Protein AF-A0A3M1C0K6-F1 (afdb_monomer)

Radius of gyration: 17.62 Å; Cα contacts (8 Å, |Δi|>4): 319; chains: 1; bounding bo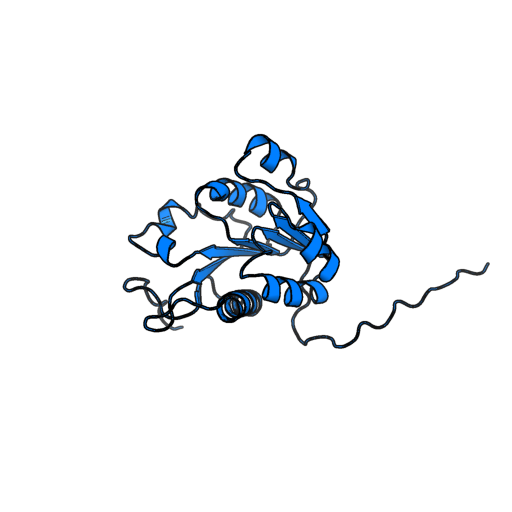x: 58×38×48 Å

pLDDT: mean 82.25, std 18.22, range [34.62, 97.81]

Structure (mmCIF, N/CA/C/O backbone):
data_AF-A0A3M1C0K6-F1
#
_entry.id   AF-A0A3M1C0K6-F1
#
loop_
_atom_site.group_PDB
_atom_site.id
_atom_site.type_symbol
_atom_site.label_atom_id
_atom_site.label_alt_id
_atom_site.label_comp_id
_atom_site.label_asym_id
_atom_site.label_entity_id
_atom_site.label_seq_id
_atom_site.pdbx_PDB_ins_code
_atom_site.Cartn_x
_atom_site.Cartn_y
_atom_site.Cartn_z
_atom_site.occupancy
_atom_site.B_iso_or_equiv
_atom_site.auth_seq_id
_atom_site.auth_comp_id
_atom_site.auth_asym_id
_atom_site.auth_atom_id
_atom_site.pdbx_PDB_model_num
ATOM 1 N N . MET A 1 1 ? -34.164 -15.588 30.715 1.00 46.41 1 MET A N 1
ATOM 2 C CA . MET A 1 1 ? -32.810 -16.153 30.890 1.00 46.41 1 MET A CA 1
ATOM 3 C C . MET A 1 1 ? -32.650 -17.279 29.880 1.00 46.41 1 MET A C 1
ATOM 5 O O . MET A 1 1 ? -33.352 -18.267 30.023 1.00 46.41 1 MET A O 1
ATOM 9 N N . THR A 1 2 ? -31.877 -17.070 28.809 1.00 38.28 2 THR A N 1
ATOM 10 C CA . THR A 1 2 ? -30.964 -18.029 28.140 1.00 38.28 2 THR A CA 1
ATOM 11 C C . THR A 1 2 ? -30.376 -17.284 26.935 1.00 38.28 2 THR A C 1
ATOM 13 O O . THR A 1 2 ? -31.046 -17.114 25.920 1.00 38.28 2 THR A O 1
ATOM 16 N N . GLU A 1 3 ? -29.153 -16.773 27.078 1.00 37.19 3 GLU A N 1
ATOM 17 C CA . GLU A 1 3 ? -28.369 -16.248 25.960 1.00 37.19 3 GLU A CA 1
ATOM 18 C C . GLU A 1 3 ? -27.749 -17.418 25.191 1.00 37.19 3 GLU A C 1
ATOM 20 O O . GLU A 1 3 ? -27.041 -18.251 25.759 1.00 37.19 3 GLU A O 1
ATOM 25 N N . ALA A 1 4 ? -28.019 -17.486 23.889 1.00 38.50 4 AL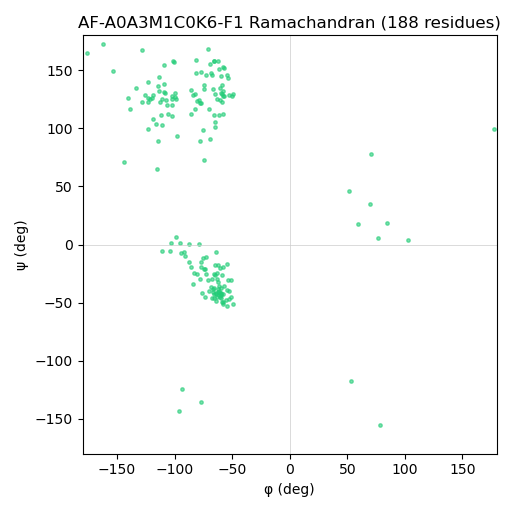A A N 1
ATOM 26 C CA . ALA A 1 4 ? -27.350 -18.403 22.981 1.00 38.50 4 ALA A CA 1
ATOM 27 C C . ALA A 1 4 ? -25.959 -17.841 22.641 1.00 38.50 4 ALA A C 1
ATOM 29 O O . ALA A 1 4 ? -25.783 -17.090 21.683 1.00 38.50 4 ALA A O 1
ATOM 30 N N . GLY A 1 5 ? -24.965 -18.199 23.455 1.00 35.16 5 GLY A N 1
ATOM 31 C CA . GLY A 1 5 ? -23.553 -17.928 23.197 1.00 35.16 5 GLY A CA 1
ATOM 32 C C . GLY A 1 5 ? -23.035 -18.759 22.022 1.00 35.16 5 GLY A C 1
ATOM 33 O O . GLY A 1 5 ? -22.553 -19.878 22.200 1.00 35.16 5 GLY A O 1
ATOM 34 N N . GLY A 1 6 ? -23.127 -18.211 20.810 1.00 34.62 6 GLY A N 1
ATOM 35 C CA . GLY A 1 6 ? -22.469 -18.760 19.629 1.00 34.62 6 GLY A CA 1
ATOM 36 C C . GLY A 1 6 ? -20.948 -18.668 19.769 1.00 34.62 6 GLY A C 1
ATOM 37 O O . GLY A 1 6 ? -20.379 -17.580 19.752 1.00 34.62 6 GLY A O 1
ATOM 38 N N . ARG A 1 7 ? -20.274 -19.817 19.906 1.00 35.19 7 ARG A N 1
ATOM 39 C CA . ARG A 1 7 ? -18.808 -19.914 19.823 1.00 35.19 7 ARG A CA 1
ATOM 40 C C . ARG A 1 7 ? -18.333 -19.392 18.459 1.00 35.19 7 ARG A C 1
ATOM 42 O O . ARG A 1 7 ? -18.795 -19.916 17.444 1.00 35.19 7 ARG A O 1
ATOM 49 N N . PRO A 1 8 ? -17.370 -18.457 18.391 1.00 40.09 8 PRO A N 1
ATOM 50 C CA . PRO A 1 8 ? -16.744 -18.122 17.123 1.00 40.09 8 PRO A CA 1
ATOM 51 C C . PRO A 1 8 ? -15.969 -19.336 16.598 1.00 40.09 8 PRO A C 1
ATOM 53 O O . PRO A 1 8 ? -15.186 -19.966 17.316 1.00 40.09 8 PRO A O 1
ATOM 56 N N . ALA A 1 9 ? -16.219 -19.675 15.334 1.00 41.59 9 ALA A N 1
ATOM 57 C CA . ALA A 1 9 ? -15.530 -20.741 14.627 1.00 41.59 9 ALA A CA 1
ATOM 58 C C . ALA A 1 9 ? -14.013 -20.493 14.637 1.00 41.59 9 ALA A C 1
ATOM 60 O O . ALA A 1 9 ? -13.525 -19.421 14.273 1.00 41.59 9 ALA A O 1
ATOM 61 N N . LYS A 1 10 ? -13.266 -21.509 15.070 1.00 36.19 10 LYS A N 1
ATOM 62 C CA . LYS A 1 10 ? -11.804 -21.524 15.117 1.00 36.19 10 LYS A CA 1
ATOM 63 C C . LYS A 1 10 ? -11.271 -21.442 13.680 1.00 36.19 10 LYS A C 1
ATOM 65 O O . LYS A 1 10 ? -11.362 -22.418 12.939 1.00 36.19 10 LYS A O 1
ATOM 70 N N . ARG A 1 11 ? -10.756 -20.274 13.273 1.00 45.94 11 ARG A N 1
ATOM 71 C CA . ARG A 1 11 ? -10.125 -20.082 11.955 1.00 45.94 11 ARG A CA 1
ATOM 72 C C . ARG A 1 11 ? -8.916 -21.031 11.81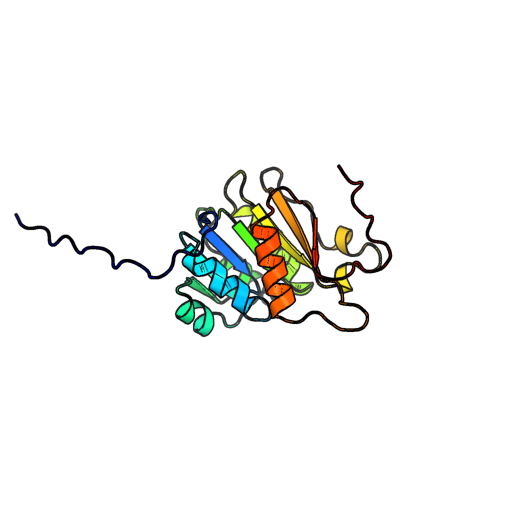9 1.00 45.94 11 ARG A C 1
ATOM 74 O O . ARG A 1 11 ? -8.098 -21.083 12.740 1.00 45.94 11 ARG A O 1
ATOM 81 N N . PRO A 1 12 ? -8.794 -21.792 10.718 1.00 38.69 12 PRO A N 1
ATOM 82 C CA . PRO A 1 12 ? -7.687 -22.719 10.518 1.00 38.69 12 PRO A CA 1
ATOM 83 C C . PRO A 1 12 ? -6.396 -21.964 10.171 1.00 38.69 12 PRO A C 1
ATOM 85 O O . PRO A 1 12 ? -6.402 -21.082 9.318 1.00 38.69 12 PRO A O 1
ATOM 88 N N . GLY A 1 13 ? -5.294 -22.338 10.832 1.00 41.31 13 GLY A N 1
ATOM 89 C CA . GLY A 1 13 ? -3.923 -21.973 10.459 1.00 41.31 13 GLY A CA 1
ATOM 90 C C . GLY A 1 13 ? -3.551 -20.507 10.681 1.00 41.31 13 GLY A C 1
ATOM 91 O O . GLY A 1 13 ? -3.461 -19.737 9.730 1.00 41.31 13 GLY A O 1
ATOM 92 N N . ALA A 1 14 ? -3.275 -20.118 11.929 1.00 41.81 14 ALA A N 1
ATOM 93 C CA . ALA A 1 14 ? -2.641 -18.832 12.208 1.00 41.81 14 ALA A CA 1
ATOM 94 C C . ALA A 1 14 ? -1.222 -18.825 11.612 1.00 41.81 14 ALA A C 1
ATOM 96 O O . ALA A 1 14 ? -0.298 -19.405 12.178 1.00 41.81 14 ALA A O 1
ATOM 97 N N . LEU A 1 15 ? -1.062 -18.185 10.452 1.00 47.81 15 LEU A N 1
ATOM 98 C CA . LEU A 1 15 ? 0.243 -17.811 9.917 1.00 47.81 15 LEU A CA 1
ATOM 99 C C . LEU A 1 15 ? 0.932 -16.921 10.960 1.00 47.81 15 LEU A C 1
ATOM 101 O O . LEU A 1 15 ? 0.457 -15.824 11.255 1.00 47.81 15 LEU A O 1
ATOM 105 N N . SER A 1 16 ? 2.010 -17.425 11.560 1.00 49.06 16 SER A N 1
ATOM 106 C CA . SER A 1 16 ? 2.753 -16.759 12.629 1.00 49.06 16 SER A CA 1
ATOM 107 C C . SER A 1 16 ? 3.324 -15.427 12.137 1.00 49.06 16 SER A C 1
ATOM 109 O O . SER A 1 16 ? 4.210 -15.381 11.289 1.00 49.06 16 SER A O 1
ATOM 111 N N . GLY A 1 17 ? 2.794 -14.328 12.661 1.00 59.25 17 GLY A N 1
ATOM 112 C CA . GLY A 1 17 ? 3.250 -12.971 12.393 1.00 59.25 17 GLY A CA 1
ATOM 113 C C . GLY A 1 17 ? 2.472 -11.973 13.252 1.00 59.25 17 GLY A C 1
ATOM 114 O O . GLY A 1 17 ? 1.436 -12.340 13.810 1.00 59.25 17 GLY A O 1
ATOM 115 N N . PRO A 1 18 ? 2.943 -10.721 13.386 1.00 65.75 18 PRO A N 1
ATOM 116 C CA . PRO A 1 18 ? 2.236 -9.719 14.175 1.00 65.75 18 PRO A CA 1
ATOM 117 C C . PRO A 1 18 ? 0.822 -9.506 13.621 1.00 65.75 18 PRO A C 1
ATOM 119 O O . PRO A 1 18 ? 0.638 -9.437 12.399 1.00 65.75 18 PRO A O 1
ATOM 122 N N . SER A 1 19 ? -0.157 -9.409 14.527 1.00 83.38 19 SER A N 1
ATOM 123 C CA . SER A 1 19 ? -1.514 -8.974 14.193 1.00 83.38 19 SER A CA 1
ATOM 124 C C . SER A 1 19 ? -1.444 -7.540 13.687 1.00 83.38 19 SER A C 1
ATOM 126 O O . SER A 1 19 ? -0.910 -6.656 14.355 1.00 83.38 19 SER A O 1
ATOM 128 N N . LEU A 1 20 ? -1.973 -7.315 12.495 1.00 90.50 20 LEU A N 1
ATOM 129 C CA . LEU A 1 20 ? -2.174 -5.994 11.930 1.00 90.50 20 LEU A CA 1
ATOM 130 C C . LEU A 1 20 ? -3.474 -5.417 12.509 1.00 90.50 20 LEU A C 1
ATOM 132 O O . LEU A 1 20 ? -4.413 -6.153 12.809 1.00 90.50 20 LEU A O 1
ATOM 136 N N . GLY A 1 21 ? -3.525 -4.100 12.691 1.00 94.06 21 GLY A N 1
ATOM 137 C CA . GLY A 1 21 ? -4.767 -3.410 13.038 1.00 94.06 21 GLY A CA 1
ATOM 138 C C . GLY A 1 21 ? -5.668 -3.254 11.812 1.00 94.06 21 GLY A C 1
ATOM 139 O O . GLY A 1 21 ? -5.815 -4.172 11.004 1.00 94.06 21 GLY A O 1
ATOM 140 N N . ARG A 1 22 ? -6.249 -2.074 11.636 1.00 95.50 22 ARG A N 1
ATOM 141 C CA . ARG A 1 22 ? -7.050 -1.691 10.472 1.00 95.50 22 ARG A CA 1
ATOM 142 C C . ARG A 1 22 ? -6.140 -1.287 9.321 1.00 95.50 22 ARG A C 1
ATOM 144 O O . ARG A 1 22 ? -5.316 -0.379 9.455 1.00 95.50 22 ARG A O 1
ATOM 151 N N . VAL A 1 23 ? -6.300 -1.945 8.181 1.00 96.69 23 VAL A N 1
ATOM 152 C CA . VAL A 1 23 ? -5.460 -1.751 6.999 1.00 96.69 23 VAL A CA 1
ATOM 153 C C . VAL A 1 23 ? -6.284 -1.153 5.865 1.00 96.69 23 VAL A C 1
ATOM 155 O O . VAL A 1 23 ? -7.393 -1.604 5.586 1.00 96.69 23 VAL A O 1
ATOM 158 N N . PHE A 1 24 ? -5.721 -0.169 5.172 1.00 96.19 24 PHE A N 1
ATOM 159 C CA . PHE A 1 24 ? -6.282 0.386 3.945 1.00 96.19 24 PHE A CA 1
ATOM 160 C C . PHE A 1 24 ? -5.308 0.182 2.789 1.00 96.19 24 PHE A C 1
ATOM 162 O O . PHE A 1 24 ? -4.140 0.554 2.893 1.00 96.19 24 PHE A O 1
ATOM 169 N N . VAL A 1 25 ? -5.773 -0.384 1.677 1.00 95.88 25 VAL A N 1
ATOM 170 C CA . VAL A 1 25 ? -4.945 -0.646 0.492 1.00 95.88 25 VAL A CA 1
ATOM 171 C C . VAL A 1 25 ? -5.551 0.032 -0.728 1.00 95.88 25 VAL A C 1
ATOM 173 O O . VAL A 1 25 ? -6.696 -0.249 -1.072 1.00 95.88 25 VAL A O 1
ATOM 176 N N . ILE A 1 26 ? -4.766 0.847 -1.437 1.00 94.38 26 ILE A N 1
ATOM 177 C CA . ILE A 1 26 ? -5.095 1.329 -2.788 1.00 94.38 26 ILE A CA 1
ATOM 178 C C . ILE A 1 26 ? -4.187 0.654 -3.811 1.00 94.38 26 ILE A C 1
ATOM 180 O O . ILE A 1 26 ? -2.966 0.641 -3.646 1.00 94.38 26 ILE A O 1
ATOM 184 N N . GLY A 1 27 ? -4.783 0.112 -4.877 1.00 90.25 27 GLY A N 1
ATOM 185 C CA . GLY A 1 27 ? -4.043 -0.600 -5.929 1.00 90.25 27 GLY A CA 1
ATOM 186 C C . GLY A 1 27 ? -3.779 -2.080 -5.617 1.00 90.25 27 GLY A C 1
ATOM 187 O O . GLY A 1 27 ? -2.925 -2.705 -6.238 1.00 90.25 27 GLY A O 1
ATOM 188 N N . GLY A 1 28 ? -4.525 -2.661 -4.670 1.00 91.44 28 GLY A N 1
ATOM 189 C CA . GLY A 1 28 ? -4.328 -4.034 -4.183 1.00 91.44 28 GLY A CA 1
ATOM 190 C C . GLY A 1 28 ? -4.798 -5.165 -5.112 1.00 91.44 28 GLY A C 1
ATOM 191 O O . GLY A 1 28 ? -4.496 -6.326 -4.862 1.00 91.44 28 GLY A O 1
ATOM 192 N N . THR A 1 29 ? -5.552 -4.865 -6.175 1.00 92.12 29 THR A N 1
ATOM 193 C CA . THR A 1 29 ? -6.261 -5.883 -6.982 1.00 92.12 29 THR A CA 1
ATOM 194 C C . THR A 1 29 ? -5.442 -6.506 -8.119 1.00 92.12 29 THR A C 1
ATOM 196 O O . THR A 1 29 ? -5.850 -7.534 -8.675 1.00 92.12 29 THR A O 1
ATOM 199 N N . GLY A 1 30 ? -4.316 -5.881 -8.476 1.00 92.25 30 GLY A N 1
ATOM 200 C CA . GLY A 1 30 ? -3.376 -6.335 -9.506 1.00 92.25 30 GLY A CA 1
ATOM 201 C C . GLY A 1 30 ? -2.238 -7.173 -8.919 1.00 92.25 30 GLY A C 1
ATOM 202 O O . GLY A 1 30 ? -2.487 -8.134 -8.198 1.00 92.25 30 GLY A O 1
ATOM 203 N N . MET A 1 31 ? -0.992 -6.765 -9.178 1.00 94.69 31 MET A N 1
ATOM 204 C CA . MET A 1 31 ? 0.227 -7.487 -8.768 1.00 94.69 31 MET A CA 1
ATOM 205 C C . MET A 1 31 ? 0.426 -7.599 -7.234 1.00 94.69 31 MET A C 1
ATOM 207 O O . MET A 1 31 ? 1.338 -8.284 -6.786 1.00 94.69 31 MET A O 1
ATOM 211 N N . LEU A 1 32 ? -0.415 -6.948 -6.414 1.00 96.50 32 LEU A N 1
ATOM 212 C CA . LEU A 1 32 ? -0.439 -7.085 -4.941 1.00 96.50 32 LEU A CA 1
ATOM 213 C C . LEU A 1 32 ? -1.527 -8.032 -4.427 1.00 96.50 32 LEU A C 1
ATOM 215 O O . LEU A 1 32 ? -1.764 -8.095 -3.217 1.00 96.50 32 LEU A O 1
ATOM 219 N N . ARG A 1 33 ? -2.233 -8.730 -5.319 1.00 96.88 33 ARG A N 1
ATOM 220 C CA . ARG A 1 33 ? -3.356 -9.603 -4.964 1.00 96.88 33 ARG A CA 1
ATOM 221 C C . ARG A 1 33 ? -2.976 -10.616 -3.890 1.00 96.88 33 ARG A C 1
ATOM 223 O O . ARG A 1 33 ? -3.713 -10.767 -2.915 1.00 96.88 33 ARG A O 1
ATOM 230 N N . ASP A 1 34 ? -1.834 -11.273 -4.059 1.00 97.25 34 ASP A N 1
ATOM 231 C CA . ASP A 1 34 ? -1.384 -12.327 -3.151 1.00 97.25 34 ASP A CA 1
ATOM 232 C C . ASP A 1 34 ? -0.985 -11.747 -1.792 1.00 97.25 34 ASP A C 1
ATOM 234 O O . ASP A 1 34 ? -1.368 -12.285 -0.753 1.00 97.25 34 ASP A O 1
ATOM 238 N N . ALA A 1 35 ? -0.322 -10.585 -1.780 1.00 97.75 35 ALA A N 1
ATOM 239 C CA . ALA A 1 35 ? -0.050 -9.860 -0.543 1.00 97.75 35 ALA A CA 1
ATOM 240 C C . ALA A 1 35 ? -1.343 -9.476 0.191 1.00 97.75 35 ALA A C 1
ATOM 242 O O . ALA A 1 35 ? -1.441 -9.682 1.398 1.00 97.75 35 ALA A O 1
ATOM 243 N N . CYS A 1 36 ? -2.365 -8.983 -0.516 1.00 97.62 36 CYS A N 1
ATOM 244 C CA . CYS A 1 36 ? -3.658 -8.664 0.096 1.00 97.62 36 CYS A CA 1
ATOM 245 C C . CYS A 1 36 ? -4.331 -9.910 0.687 1.00 97.62 36 CYS A C 1
ATOM 247 O O . CYS A 1 36 ? -4.856 -9.847 1.798 1.00 97.62 36 CYS A O 1
ATOM 249 N N . GLY A 1 37 ? -4.264 -11.047 -0.012 1.00 97.31 37 GLY A N 1
ATOM 250 C CA . GLY A 1 37 ? -4.745 -12.332 0.496 1.00 97.31 37 GLY A CA 1
ATOM 251 C C . GLY A 1 37 ? -4.012 -12.800 1.756 1.00 97.31 37 GLY A C 1
ATOM 252 O O . GLY A 1 37 ? -4.641 -13.354 2.651 1.00 97.31 37 GLY A O 1
ATOM 253 N N . ALA A 1 38 ? -2.709 -12.529 1.868 1.00 96.62 38 ALA A N 1
ATOM 254 C CA . ALA A 1 38 ? -1.921 -12.836 3.062 1.00 96.62 38 ALA A CA 1
ATOM 255 C C . ALA A 1 38 ? -2.141 -11.836 4.217 1.00 96.62 38 ALA A C 1
ATOM 257 O O . ALA A 1 38 ? -2.027 -12.214 5.383 1.00 96.62 38 ALA A O 1
ATOM 258 N N . ILE A 1 39 ? -2.462 -10.574 3.913 1.00 96.44 39 ILE A N 1
ATOM 259 C CA . ILE A 1 39 ? -2.751 -9.515 4.896 1.00 96.44 39 ILE A CA 1
ATOM 260 C C . ILE A 1 39 ? -4.125 -9.715 5.538 1.00 96.44 39 ILE A C 1
ATOM 262 O O . ILE A 1 39 ? -4.239 -9.613 6.757 1.00 96.44 39 ILE A O 1
ATOM 266 N N . ALA A 1 40 ? -5.153 -10.019 4.741 1.00 96.62 40 ALA A N 1
ATOM 267 C CA . ALA A 1 40 ? -6.542 -10.107 5.193 1.00 96.62 40 ALA A CA 1
ATOM 268 C C . ALA A 1 40 ? -6.778 -10.996 6.438 1.00 96.62 40 ALA A C 1
ATOM 270 O O . ALA A 1 40 ? -7.453 -10.548 7.364 1.00 96.62 40 ALA A O 1
ATOM 271 N N . PRO A 1 41 ? -6.214 -12.218 6.553 1.00 95.69 41 PRO A N 1
ATOM 272 C CA . PRO A 1 41 ? -6.401 -13.038 7.751 1.00 95.69 41 PRO A CA 1
ATOM 273 C C . PRO A 1 41 ? -5.621 -12.533 8.975 1.00 95.69 41 PRO A C 1
ATOM 275 O O . PRO A 1 41 ? -5.844 -13.038 10.074 1.00 95.69 41 PRO A O 1
ATOM 278 N N . ARG A 1 42 ? -4.703 -11.575 8.796 1.00 94.88 42 ARG A N 1
ATOM 279 C CA . ARG A 1 42 ? -3.798 -11.058 9.831 1.00 94.88 42 ARG A CA 1
ATOM 280 C C . ARG A 1 42 ? -4.206 -9.683 10.356 1.00 94.88 42 ARG A C 1
ATOM 282 O O . ARG A 1 42 ? -3.541 -9.205 11.265 1.00 94.88 42 ARG A O 1
ATOM 289 N N . CYS A 1 43 ? -5.228 -9.040 9.793 1.00 95.12 43 CYS A N 1
ATOM 290 C CA . CYS A 1 43 ? -5.691 -7.712 10.201 1.00 95.12 43 CYS A CA 1
ATOM 291 C C . CYS A 1 43 ? -7.050 -7.744 10.915 1.00 95.12 43 CYS A C 1
ATOM 293 O O . CYS A 1 43 ? -7.863 -8.629 10.653 1.00 95.12 43 CYS A O 1
ATOM 295 N N . GLU A 1 44 ? -7.326 -6.743 11.758 1.00 94.62 44 GLU A N 1
ATOM 296 C CA . GLU A 1 44 ? -8.665 -6.512 12.335 1.00 94.62 44 GLU A CA 1
ATOM 297 C C . GLU A 1 44 ? -9.698 -6.257 11.230 1.00 94.62 44 GLU A C 1
ATOM 299 O O . GLU A 1 44 ? -10.791 -6.818 11.234 1.00 94.62 44 GLU A O 1
ATOM 304 N N . SER A 1 45 ? -9.334 -5.416 10.262 1.00 94.69 45 SER A N 1
ATOM 305 C CA . SER A 1 45 ? -10.128 -5.148 9.066 1.00 94.69 45 SER A CA 1
ATOM 306 C C . SER A 1 45 ? -9.230 -4.707 7.915 1.00 94.69 45 SER A C 1
ATOM 308 O O . SER A 1 45 ? -8.189 -4.078 8.125 1.00 94.69 45 SER A O 1
ATOM 310 N N . LEU A 1 46 ? -9.649 -5.029 6.693 1.00 95.94 46 LEU A N 1
ATOM 311 C CA . LEU A 1 46 ? -8.996 -4.607 5.460 1.00 95.94 46 LEU A CA 1
ATOM 312 C C . LEU A 1 46 ? -10.009 -3.866 4.594 1.00 95.94 46 LEU A C 1
ATOM 314 O O . LEU A 1 46 ? -11.037 -4.433 4.230 1.00 95.94 46 LEU A O 1
ATOM 318 N N . VAL A 1 47 ? -9.701 -2.625 4.230 1.00 95.81 47 VAL A N 1
ATOM 319 C CA . VAL A 1 47 ? -10.410 -1.889 3.181 1.00 95.81 47 VAL A CA 1
ATOM 320 C C . VAL A 1 47 ? -9.560 -1.914 1.917 1.00 95.81 47 VAL A C 1
ATOM 322 O O . VAL A 1 47 ? -8.395 -1.516 1.932 1.00 95.81 47 VAL A O 1
ATOM 325 N N . MET A 1 48 ? -10.142 -2.380 0.815 1.00 94.94 48 MET A N 1
ATOM 326 C CA . MET A 1 48 ? -9.487 -2.459 -0.486 1.00 94.94 48 MET A CA 1
ATOM 327 C C . MET A 1 48 ? -10.127 -1.478 -1.462 1.00 94.94 48 MET A C 1
ATOM 329 O O . MET A 1 48 ? -11.252 -1.688 -1.916 1.00 94.94 48 MET A O 1
ATOM 333 N N . ALA A 1 49 ? -9.374 -0.446 -1.827 1.00 94.06 49 ALA A N 1
ATOM 334 C CA . ALA A 1 49 ? -9.781 0.557 -2.791 1.00 94.06 49 ALA A CA 1
ATOM 335 C C . ALA A 1 49 ? -9.191 0.291 -4.183 1.00 94.06 49 ALA A C 1
ATOM 337 O O . ALA A 1 49 ? -7.973 0.167 -4.365 1.00 94.06 49 ALA A O 1
ATOM 338 N N . ALA A 1 50 ? -10.064 0.212 -5.183 1.00 92.50 50 ALA A N 1
ATOM 339 C CA . ALA A 1 50 ? -9.699 0.092 -6.593 1.00 92.50 50 ALA A CA 1
ATOM 340 C C . ALA A 1 50 ? -10.895 0.457 -7.481 1.00 92.50 50 ALA A C 1
ATOM 342 O O . ALA A 1 50 ? -12.020 0.551 -7.002 1.00 92.50 50 ALA A O 1
ATOM 343 N N . ARG A 1 51 ? -10.689 0.541 -8.800 1.00 91.69 51 ARG A N 1
ATOM 344 C CA . ARG A 1 51 ? -11.796 0.705 -9.763 1.00 91.69 51 ARG A CA 1
ATOM 345 C C . ARG A 1 51 ? -12.781 -0.473 -9.751 1.00 91.69 51 ARG A C 1
ATOM 347 O O . ARG A 1 51 ? -13.961 -0.297 -10.015 1.00 91.69 51 ARG A O 1
ATOM 354 N N . ARG A 1 52 ? -12.290 -1.689 -9.476 1.00 92.31 52 ARG A N 1
ATOM 355 C CA . ARG A 1 52 ? -13.074 -2.943 -9.457 1.00 92.31 52 ARG A CA 1
ATOM 356 C C . ARG A 1 52 ? -12.590 -3.903 -8.348 1.00 92.31 52 ARG A C 1
ATOM 358 O O . ARG A 1 52 ? -11.906 -4.879 -8.658 1.00 92.31 52 ARG A O 1
ATOM 365 N N . PRO A 1 53 ? -12.836 -3.605 -7.058 1.00 94.94 53 PRO A N 1
ATOM 366 C CA . PRO A 1 53 ? -12.317 -4.382 -5.927 1.00 94.94 53 PRO A CA 1
ATOM 367 C C . PRO A 1 53 ? -13.179 -5.586 -5.534 1.00 94.94 53 PRO A C 1
ATOM 369 O O . PRO A 1 53 ? -12.673 -6.487 -4.873 1.00 94.94 53 PRO A O 1
ATOM 372 N N . GLN A 1 54 ? -14.453 -5.613 -5.931 1.00 96.06 54 GLN A N 1
ATOM 373 C CA . GLN A 1 54 ? -15.502 -6.442 -5.329 1.00 96.06 54 GLN A CA 1
ATOM 374 C C . GLN A 1 54 ? -15.134 -7.929 -5.287 1.00 96.06 54 GLN A C 1
ATOM 376 O O . GLN A 1 54 ? -15.110 -8.519 -4.214 1.00 96.06 54 GLN A O 1
ATOM 381 N N . VAL A 1 55 ? -14.752 -8.502 -6.434 1.00 95.69 55 VAL A N 1
ATOM 382 C CA . VAL A 1 55 ? -14.450 -9.940 -6.562 1.00 95.69 55 VAL A CA 1
ATOM 383 C C . VAL A 1 55 ? -13.307 -10.375 -5.643 1.00 95.69 55 VAL A C 1
ATOM 385 O O . VAL A 1 55 ? -13.363 -11.440 -5.033 1.00 95.69 55 VAL A O 1
ATOM 388 N N . LEU A 1 56 ? -12.240 -9.574 -5.549 1.00 95.69 56 LEU A N 1
ATOM 389 C CA . LEU A 1 56 ? -11.110 -9.925 -4.691 1.00 95.69 56 LEU A CA 1
ATOM 390 C C . LEU A 1 56 ? -11.436 -9.669 -3.220 1.00 95.69 56 LEU A C 1
ATOM 392 O O . LEU A 1 56 ? -11.094 -10.501 -2.386 1.00 95.69 56 LEU A O 1
ATOM 396 N N . ALA A 1 57 ? -12.088 -8.546 -2.917 1.00 95.94 57 ALA A N 1
ATOM 397 C CA . ALA A 1 57 ? -12.457 -8.177 -1.560 1.00 95.94 57 ALA A CA 1
ATOM 398 C C . ALA A 1 57 ? -13.373 -9.233 -0.924 1.00 95.94 57 ALA A C 1
ATOM 400 O O . ALA A 1 57 ? -13.077 -9.703 0.169 1.00 95.94 57 ALA A O 1
ATOM 401 N N . GLU A 1 58 ? -14.395 -9.693 -1.649 1.00 96.81 5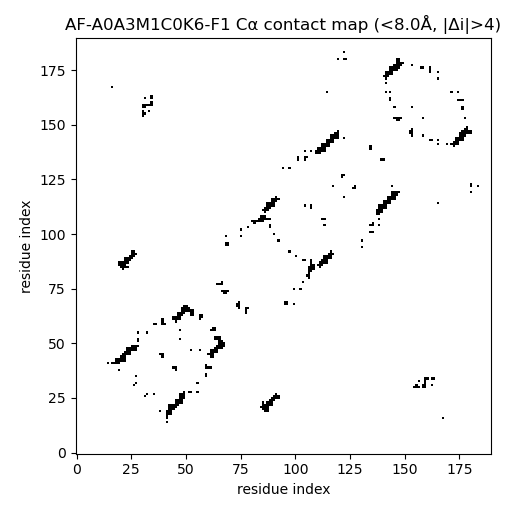8 GLU A N 1
ATOM 402 C CA . GLU A 1 58 ? -15.271 -10.787 -1.219 1.00 96.81 58 GLU A CA 1
ATOM 403 C C . GLU A 1 58 ? -14.476 -12.072 -0.953 1.00 96.81 58 GLU A C 1
ATOM 405 O O . GLU A 1 58 ? -14.574 -12.652 0.128 1.00 96.81 58 GLU A O 1
ATOM 410 N N . LYS A 1 59 ? -13.608 -12.471 -1.894 1.00 97.06 59 LYS A N 1
ATOM 411 C CA . LYS A 1 59 ? -12.788 -13.688 -1.779 1.00 97.06 59 LYS A CA 1
ATOM 412 C C . LYS A 1 59 ? -11.911 -13.709 -0.521 1.00 97.06 59 LYS A C 1
ATOM 414 O O . LYS A 1 59 ? -11.674 -14.783 0.027 1.00 97.06 59 LYS A O 1
ATOM 419 N N . ILE A 1 60 ? -11.384 -12.559 -0.102 1.00 96.75 60 ILE A N 1
ATOM 420 C CA . ILE A 1 60 ? -10.444 -12.465 1.029 1.00 96.75 60 ILE A CA 1
ATOM 421 C C . ILE A 1 60 ? -11.091 -11.933 2.315 1.00 96.75 60 ILE A C 1
ATOM 423 O O . ILE A 1 60 ? -10.396 -11.780 3.314 1.00 96.75 60 ILE A O 1
ATOM 427 N N . GLY A 1 61 ? -12.398 -11.647 2.311 1.00 95.62 61 GLY A N 1
ATOM 428 C CA . GLY A 1 61 ? -13.104 -11.089 3.468 1.00 95.62 61 GLY A CA 1
ATOM 429 C C . GLY A 1 61 ? -12.723 -9.639 3.797 1.00 95.62 61 GLY A C 1
ATOM 430 O O . GLY A 1 61 ? -12.653 -9.277 4.969 1.00 95.62 61 GLY A O 1
ATOM 431 N N . ALA A 1 62 ? -12.445 -8.822 2.780 1.00 95.75 62 ALA A N 1
ATOM 432 C CA . ALA A 1 62 ? -12.172 -7.392 2.906 1.00 95.75 62 ALA A CA 1
ATOM 433 C C . ALA A 1 62 ? -13.401 -6.540 2.550 1.00 95.75 62 ALA A C 1
ATOM 435 O O . ALA A 1 62 ? -14.264 -6.946 1.772 1.00 95.75 62 ALA A O 1
ATOM 436 N N . THR A 1 63 ? -13.436 -5.309 3.054 1.00 95.44 63 THR A N 1
ATOM 437 C CA . THR A 1 63 ? -14.403 -4.293 2.633 1.00 95.44 63 THR A CA 1
ATOM 438 C C . THR A 1 63 ? -13.966 -3.700 1.299 1.00 95.44 63 THR A C 1
ATOM 440 O O . THR A 1 63 ? -12.870 -3.150 1.173 1.00 95.44 63 THR A O 1
ATOM 443 N N . ALA A 1 64 ? -14.827 -3.794 0.291 1.00 95.12 64 ALA A N 1
ATOM 444 C CA . ALA A 1 64 ? -14.565 -3.242 -1.029 1.00 95.12 64 ALA A CA 1
ATOM 445 C C . ALA A 1 64 ? -14.896 -1.738 -1.063 1.00 95.12 64 ALA A C 1
ATOM 447 O O . ALA A 1 64 ? -16.000 -1.347 -0.692 1.00 95.12 64 ALA A O 1
ATOM 448 N N . LEU A 1 65 ? -13.975 -0.907 -1.555 1.00 93.94 65 LEU A N 1
ATOM 449 C CA . LEU A 1 65 ? -14.220 0.507 -1.842 1.00 93.94 65 LEU A CA 1
ATOM 450 C C . LEU A 1 65 ? -14.000 0.779 -3.331 1.00 93.94 65 LEU A C 1
ATOM 452 O O . LEU A 1 65 ? -12.869 0.767 -3.820 1.00 93.94 65 LEU A O 1
ATOM 456 N N . VAL A 1 66 ? -15.082 1.018 -4.067 1.00 92.44 66 VAL A N 1
ATOM 457 C CA . VAL A 1 66 ? -14.970 1.425 -5.471 1.00 92.44 66 VAL A CA 1
ATOM 458 C C . VAL A 1 66 ? -14.409 2.838 -5.509 1.00 92.44 66 VAL A C 1
ATOM 460 O O . VAL A 1 66 ? -15.021 3.767 -4.996 1.00 92.44 66 VAL A O 1
ATOM 463 N N . LEU A 1 67 ? -13.225 2.979 -6.091 1.00 90.44 67 LEU A N 1
ATOM 464 C CA . LEU A 1 67 ? -12.504 4.237 -6.164 1.00 90.44 67 LEU A CA 1
ATOM 465 C C . LEU A 1 67 ? -11.885 4.378 -7.550 1.00 90.44 67 LEU A C 1
ATOM 467 O O . LEU A 1 67 ? -11.009 3.591 -7.925 1.00 90.44 67 LEU A O 1
ATOM 471 N N . ASP A 1 68 ? -12.331 5.391 -8.289 1.00 88.44 68 ASP A N 1
ATOM 472 C CA . ASP A 1 68 ? -11.710 5.807 -9.540 1.00 88.44 68 ASP A CA 1
ATOM 473 C C . ASP A 1 68 ? -11.038 7.170 -9.374 1.00 88.44 68 ASP A C 1
ATOM 475 O O . ASP A 1 68 ? -11.684 8.210 -9.336 1.00 88.44 68 ASP A O 1
ATOM 479 N N . TRP A 1 69 ? -9.714 7.165 -9.252 1.00 86.31 69 TRP A N 1
ATOM 480 C CA . TRP A 1 69 ? -8.928 8.365 -8.969 1.00 86.31 69 TRP A CA 1
ATOM 481 C C . TRP A 1 69 ? -8.684 9.267 -10.182 1.00 86.31 69 TRP A C 1
ATOM 483 O O . TRP A 1 69 ? -8.026 10.302 -10.030 1.00 86.31 69 TRP A O 1
ATOM 493 N N . SER A 1 70 ? -9.199 8.906 -11.365 1.00 84.44 70 SER A N 1
ATOM 494 C CA . SER A 1 70 ? -9.289 9.851 -12.483 1.00 84.44 70 SER A CA 1
ATOM 495 C C . SER A 1 70 ? -10.382 10.902 -12.273 1.00 84.44 70 SER A C 1
ATOM 497 O O . SER A 1 70 ? -10.253 12.008 -12.793 1.00 84.44 70 SER A O 1
ATOM 499 N N . ASP A 1 71 ? -11.417 10.594 -11.483 1.00 84.94 71 ASP A N 1
ATOM 500 C CA . ASP A 1 71 ? -12.455 11.541 -11.067 1.00 84.94 71 ASP A CA 1
ATOM 501 C C . ASP A 1 71 ? -12.132 12.062 -9.660 1.00 84.94 71 ASP A C 1
ATOM 503 O O . ASP A 1 71 ? -12.430 11.427 -8.648 1.00 84.94 71 ASP A O 1
ATOM 507 N N . ARG A 1 72 ? -11.430 13.200 -9.583 1.00 85.00 72 ARG A N 1
ATOM 508 C CA . ARG A 1 72 ? -10.888 13.686 -8.304 1.00 85.00 72 ARG A CA 1
ATOM 509 C C . ARG A 1 72 ? -11.960 14.049 -7.273 1.00 85.00 72 ARG A C 1
ATOM 511 O O . ARG A 1 72 ? -11.805 13.608 -6.135 1.00 85.00 72 ARG A O 1
ATOM 518 N N . PRO A 1 73 ? -13.009 14.823 -7.613 1.00 82.75 73 PRO A N 1
ATOM 519 C CA . PRO A 1 73 ? -14.078 15.116 -6.662 1.00 82.75 73 PRO A CA 1
ATOM 520 C C . PRO A 1 73 ? -14.734 13.836 -6.139 1.00 82.75 73 PRO A C 1
ATOM 522 O O . PRO A 1 73 ? -14.747 13.610 -4.931 1.00 82.75 73 PRO A O 1
ATOM 525 N N . ALA A 1 74 ? -15.150 12.937 -7.039 1.00 83.44 74 ALA A N 1
ATOM 526 C CA . ALA A 1 74 ? -15.813 11.701 -6.637 1.00 83.44 74 ALA A CA 1
ATOM 527 C C . ALA A 1 74 ? -14.900 10.803 -5.787 1.00 83.44 74 ALA A C 1
ATOM 529 O O . ALA A 1 74 ? -15.343 10.199 -4.811 1.00 83.44 74 ALA A O 1
ATOM 530 N N . ALA A 1 75 ? -13.609 10.731 -6.119 1.00 84.75 75 ALA A N 1
ATOM 531 C CA . ALA A 1 75 ? -12.651 9.946 -5.354 1.00 84.75 75 ALA A CA 1
ATOM 532 C C . ALA A 1 75 ? -12.386 10.521 -3.956 1.00 84.75 75 ALA A C 1
ATOM 534 O O . ALA A 1 75 ? -12.216 9.751 -3.013 1.00 84.75 75 ALA A O 1
ATOM 535 N N . ALA A 1 76 ? -12.350 11.847 -3.801 1.00 81.56 76 ALA A N 1
ATOM 536 C CA . ALA A 1 76 ? -12.177 12.476 -2.495 1.00 81.56 76 ALA A CA 1
ATOM 537 C C . ALA A 1 76 ? -13.379 12.200 -1.577 1.00 81.56 76 ALA A C 1
ATOM 539 O O . ALA A 1 76 ? -13.179 11.847 -0.412 1.00 81.56 76 ALA A O 1
ATOM 540 N N . ASP A 1 77 ? -14.592 12.288 -2.128 1.00 83.31 77 ASP A N 1
ATOM 541 C CA . ASP A 1 77 ? -15.849 12.044 -1.413 1.00 83.31 77 ASP A CA 1
ATOM 542 C C . ASP A 1 77 ? -16.056 10.559 -1.074 1.00 83.31 77 ASP A C 1
ATOM 544 O O . ASP A 1 77 ? -16.641 10.225 -0.045 1.00 83.31 77 ASP A O 1
ATOM 548 N N . ALA A 1 78 ? -15.535 9.652 -1.907 1.00 85.19 78 ALA A N 1
ATOM 549 C CA . ALA A 1 78 ? -15.611 8.211 -1.677 1.00 85.19 78 ALA A CA 1
ATOM 550 C C . ALA A 1 78 ? -14.667 7.716 -0.568 1.00 85.19 78 ALA A C 1
ATOM 552 O O . ALA A 1 78 ? -14.865 6.624 -0.028 1.00 85.19 78 ALA A O 1
ATOM 553 N N . LEU A 1 79 ? -13.616 8.469 -0.222 1.00 82.25 79 LEU A N 1
ATOM 554 C CA . LEU A 1 79 ? -12.717 8.055 0.851 1.00 82.25 79 LEU A CA 1
ATOM 555 C C . LEU A 1 79 ? -13.456 8.070 2.198 1.00 82.25 79 LEU A C 1
ATOM 557 O O . LEU A 1 79 ? -14.070 9.079 2.546 1.00 82.25 79 LEU A O 1
ATOM 561 N N . PRO A 1 80 ? -13.319 7.014 3.023 1.00 74.56 80 PRO A N 1
ATOM 562 C CA . PRO A 1 80 ? -14.059 6.899 4.276 1.00 74.56 80 PRO A CA 1
ATOM 563 C C . PRO A 1 80 ? -13.787 8.099 5.199 1.00 74.56 80 PRO A C 1
ATOM 565 O O . PRO A 1 80 ? -12.714 8.704 5.108 1.00 74.56 80 PRO A O 1
ATOM 568 N N . PRO A 1 81 ? -14.718 8.473 6.089 1.00 70.62 81 PRO A N 1
ATOM 569 C CA . PRO A 1 81 ? -14.557 9.645 6.950 1.00 70.62 81 PRO A CA 1
ATOM 570 C C . PRO A 1 81 ? -13.283 9.551 7.806 1.00 70.62 81 PRO A C 1
ATOM 572 O O . PRO A 1 81 ? -12.837 8.453 8.141 1.00 70.62 81 PRO A O 1
ATOM 575 N N . MET A 1 82 ? -12.702 10.697 8.186 1.00 59.31 82 MET A N 1
ATOM 576 C CA . MET A 1 82 ? -11.434 10.783 8.944 1.00 59.31 82 MET A CA 1
ATOM 577 C C . MET A 1 82 ? -11.444 10.045 10.292 1.00 59.31 82 MET A C 1
ATOM 579 O O . MET A 1 82 ? -10.388 9.714 10.828 1.00 59.31 82 MET A O 1
ATOM 583 N N . GLU A 1 83 ? -12.625 9.763 10.835 1.00 60.47 83 GLU A N 1
ATOM 584 C CA . GLU A 1 83 ? -12.814 8.952 12.043 1.00 60.47 83 GLU A CA 1
ATOM 585 C C . GLU A 1 83 ? -12.371 7.489 11.845 1.00 60.47 83 GLU A C 1
ATOM 58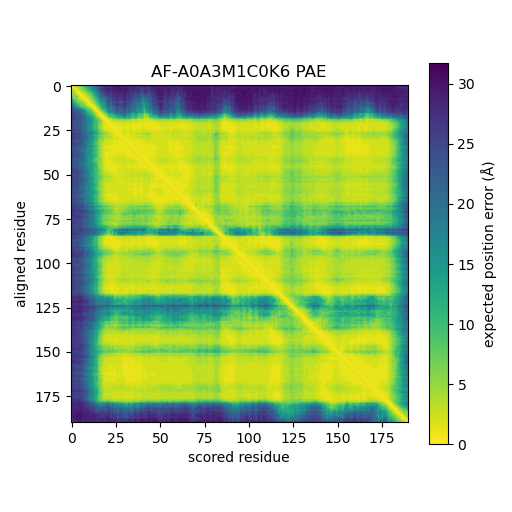7 O O . GLU A 1 83 ? -12.073 6.781 12.809 1.00 60.47 83 GLU A O 1
ATOM 592 N N . SER A 1 84 ? -12.230 7.060 10.587 1.00 63.16 84 SER A N 1
ATOM 593 C CA . SER A 1 84 ? -11.666 5.773 10.176 1.00 63.16 84 SER A CA 1
ATOM 594 C C . SER A 1 84 ? -10.145 5.794 10.349 1.00 63.16 84 SER A C 1
ATOM 596 O O . SER A 1 84 ? -9.399 5.904 9.380 1.00 63.16 84 SER A O 1
ATOM 598 N N . ARG A 1 85 ? -9.669 5.751 11.597 1.00 84.50 85 ARG A N 1
ATOM 599 C CA . ARG A 1 85 ? -8.234 5.789 11.902 1.00 84.50 85 ARG A CA 1
ATOM 600 C C . ARG A 1 85 ? -7.577 4.441 11.597 1.00 84.50 85 ARG A C 1
ATOM 602 O O . ARG A 1 85 ? -7.666 3.518 12.403 1.00 84.50 85 ARG A O 1
ATOM 609 N N . PHE A 1 86 ? -6.935 4.329 10.438 1.00 93.12 86 PHE A N 1
ATOM 610 C CA . PHE A 1 86 ? -6.193 3.132 10.033 1.00 93.12 86 PHE A CA 1
ATOM 611 C C . PHE A 1 86 ? -4.835 3.046 10.740 1.00 93.12 86 PHE A C 1
ATOM 613 O O . PHE A 1 86 ? -4.194 4.059 11.028 1.00 93.12 86 PHE A O 1
ATOM 620 N N . ASP A 1 87 ? -4.371 1.826 10.988 1.00 94.94 87 ASP A N 1
ATOM 621 C CA . ASP A 1 87 ? -3.038 1.542 11.524 1.00 94.94 87 ASP A CA 1
ATOM 622 C C . ASP A 1 87 ? -1.986 1.502 10.414 1.00 94.94 87 ASP A C 1
ATOM 624 O O . ASP A 1 87 ? -0.831 1.885 10.622 1.00 94.94 87 ASP A O 1
ATOM 628 N N . LEU A 1 88 ? -2.398 1.034 9.233 1.00 96.12 88 LEU A N 1
ATOM 629 C CA . LEU A 1 88 ? -1.543 0.848 8.073 1.00 96.12 88 LEU A CA 1
ATOM 630 C C . LEU A 1 88 ? -2.266 1.263 6.791 1.00 96.12 88 LEU A C 1
ATOM 632 O O . LEU A 1 88 ? -3.325 0.736 6.462 1.00 96.12 88 LEU A O 1
ATOM 636 N N . ALA A 1 89 ? -1.641 2.151 6.032 1.00 95.81 89 ALA A N 1
ATOM 637 C CA . ALA A 1 89 ? -2.038 2.506 4.682 1.00 95.81 89 ALA A CA 1
ATOM 638 C C . ALA A 1 89 ? -1.006 1.955 3.698 1.00 95.81 89 ALA A C 1
ATOM 640 O O . ALA A 1 89 ? 0.191 2.150 3.885 1.00 95.81 89 ALA A O 1
ATOM 641 N N . ILE A 1 90 ? -1.455 1.281 2.646 1.00 96.94 90 ILE A N 1
ATOM 642 C CA . ILE A 1 90 ? -0.612 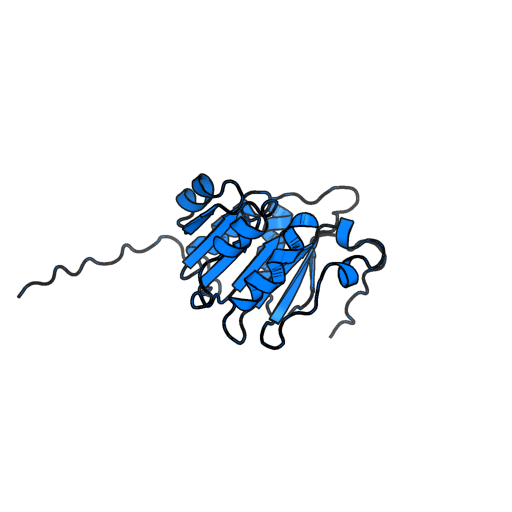0.793 1.555 1.00 96.94 90 ILE A CA 1
ATOM 643 C C . ILE A 1 90 ? -1.108 1.448 0.274 1.00 96.94 90 ILE A C 1
ATOM 645 O O . ILE A 1 90 ? -2.290 1.361 -0.064 1.00 96.94 90 ILE A O 1
ATOM 649 N N . SER A 1 91 ? -0.209 2.104 -0.450 1.00 94.56 91 SER A N 1
ATOM 650 C CA . SER A 1 91 ? -0.547 2.770 -1.704 1.00 94.56 91 SER A CA 1
ATOM 651 C C . SER A 1 91 ? 0.394 2.351 -2.821 1.00 94.56 91 SER A C 1
ATOM 653 O O . SER A 1 91 ? 1.608 2.553 -2.750 1.00 94.56 91 SER A O 1
ATOM 655 N N . TRP A 1 92 ? -0.188 1.809 -3.889 1.00 93.44 92 TRP A N 1
ATOM 656 C CA . TRP A 1 92 ? 0.472 1.706 -5.180 1.00 93.44 92 TRP A CA 1
ATOM 657 C C . TRP A 1 92 ? -0.375 2.407 -6.229 1.00 93.44 92 TRP A C 1
ATOM 659 O O . TRP A 1 92 ? -1.384 1.894 -6.711 1.00 93.44 92 TRP A O 1
ATOM 669 N N . LEU A 1 93 ? 0.027 3.636 -6.525 1.00 88.19 93 LEU A N 1
ATOM 670 C CA . LEU A 1 93 ? -0.707 4.559 -7.373 1.00 88.19 93 LEU A CA 1
ATOM 671 C C . LEU A 1 93 ? 0.181 5.000 -8.530 1.00 88.19 93 LEU A C 1
ATOM 673 O O . LEU A 1 93 ? 1.371 5.272 -8.354 1.00 88.19 93 LEU A O 1
ATOM 677 N N . HIS A 1 94 ? -0.423 5.099 -9.709 1.00 82.88 94 HIS A N 1
ATOM 678 C CA . HIS A 1 94 ? 0.190 5.777 -10.841 1.00 82.88 94 HIS A CA 1
ATOM 679 C C . HIS A 1 94 ? 0.222 7.295 -10.600 1.00 82.88 94 HIS A C 1
ATOM 681 O O . HIS A 1 94 ? -0.387 7.807 -9.657 1.00 82.88 94 HIS A O 1
ATOM 687 N N . ARG A 1 95 ? 0.976 8.023 -11.438 1.00 80.62 95 ARG A N 1
ATOM 688 C CA . ARG A 1 95 ? 1.228 9.468 -11.279 1.00 80.62 95 ARG A CA 1
ATOM 689 C C . ARG A 1 95 ? -0.064 10.285 -11.133 1.00 80.62 95 ARG A C 1
ATOM 691 O O . ARG A 1 95 ? -0.109 11.214 -10.335 1.00 80.62 95 ARG A O 1
ATOM 698 N N . ASP A 1 96 ? -1.088 9.931 -11.894 1.00 82.44 96 ASP A N 1
ATOM 699 C CA . ASP A 1 96 ? -2.414 10.551 -11.906 1.00 82.44 96 ASP A CA 1
ATOM 700 C C . ASP A 1 96 ? -3.199 10.366 -10.598 1.00 82.44 96 ASP A C 1
ATOM 702 O O . ASP A 1 96 ? -4.022 11.216 -10.275 1.00 82.44 96 ASP A O 1
ATOM 706 N N . GLY A 1 97 ? -2.916 9.314 -9.826 1.00 85.75 97 GLY A N 1
ATOM 707 C CA . GLY A 1 97 ? -3.545 9.032 -8.534 1.00 85.75 97 GLY A CA 1
ATOM 708 C C . GLY A 1 97 ? -2.777 9.545 -7.312 1.00 85.75 97 GLY A C 1
ATOM 709 O O . GLY A 1 97 ? -3.299 9.487 -6.204 1.00 85.75 97 GLY A O 1
ATOM 710 N N . LEU A 1 98 ? -1.552 10.064 -7.472 1.00 86.88 98 LEU A N 1
ATOM 711 C CA . LEU A 1 98 ? -0.680 10.446 -6.345 1.00 86.88 98 LEU A CA 1
ATOM 712 C C . LEU A 1 98 ? -1.275 11.498 -5.404 1.00 86.88 98 LEU A C 1
ATOM 714 O O . LEU A 1 98 ? -0.930 11.526 -4.224 1.00 86.88 98 LEU A O 1
ATOM 718 N N . TRP A 1 99 ? -2.184 12.333 -5.906 1.00 87.06 99 TRP A N 1
ATOM 719 C CA . TRP A 1 99 ? -2.888 13.334 -5.108 1.00 87.06 99 TRP A CA 1
ATOM 720 C C . TRP A 1 99 ? -3.721 12.716 -3.970 1.00 87.06 99 TRP A C 1
ATOM 722 O O . TRP A 1 99 ? -3.998 13.407 -2.998 1.00 87.06 99 TRP A O 1
ATOM 732 N N . LEU A 1 100 ? -4.072 11.424 -4.038 1.00 88.62 100 LEU A N 1
ATOM 733 C CA . LEU A 1 100 ? -4.786 10.715 -2.970 1.00 88.62 100 LEU A CA 1
ATOM 734 C C . LEU A 1 100 ? -3.918 10.383 -1.755 1.00 88.62 100 LEU A C 1
ATOM 736 O O . LEU A 1 100 ? -4.460 10.135 -0.680 1.00 88.62 100 LEU A O 1
ATOM 740 N N . VAL A 1 101 ? -2.589 10.353 -1.898 1.00 89.56 101 VAL A N 1
ATOM 741 C CA . VAL A 1 101 ? -1.689 9.917 -0.818 1.00 89.56 101 VAL A CA 1
ATOM 742 C C . VAL A 1 101 ? -1.851 10.783 0.441 1.00 89.56 101 VAL A C 1
ATOM 744 O O . VAL A 1 101 ? -2.095 10.201 1.498 1.00 89.56 101 VAL A O 1
ATOM 747 N N . PRO A 1 102 ? -1.832 12.132 0.376 1.00 88.38 102 PRO A N 1
ATOM 748 C CA . PRO A 1 102 ? -2.080 12.962 1.556 1.00 88.38 102 PRO A CA 1
ATOM 749 C C . PRO A 1 102 ? -3.458 12.726 2.188 1.00 88.38 102 PRO A C 1
ATOM 751 O O . PRO A 1 102 ? -3.579 12.701 3.410 1.00 88.38 102 PRO A O 1
ATOM 754 N N . HIS A 1 103 ? -4.499 12.502 1.377 1.00 87.75 103 HIS A N 1
ATOM 755 C CA . HIS A 1 103 ? -5.843 12.215 1.887 1.00 87.75 103 HIS A CA 1
ATOM 756 C C . HIS A 1 103 ? -5.906 10.866 2.612 1.00 87.75 103 HIS A C 1
ATOM 758 O O . HIS A 1 103 ? -6.590 10.746 3.631 1.00 87.75 103 HIS A O 1
ATOM 764 N N . LEU A 1 104 ? -5.193 9.859 2.110 1.00 89.19 104 LEU A N 1
ATOM 765 C CA . LEU A 1 104 ? -5.078 8.559 2.759 1.00 89.19 104 LEU A CA 1
ATOM 766 C C . LEU A 1 104 ? -4.289 8.658 4.071 1.00 89.19 104 LEU A C 1
ATOM 768 O O . LEU A 1 104 ? -4.722 8.139 5.094 1.00 89.19 104 LEU A O 1
ATOM 772 N N . GLU A 1 105 ? -3.156 9.356 4.066 1.00 91.12 105 GLU A N 1
ATOM 773 C CA . GLU A 1 105 ? -2.304 9.493 5.249 1.00 91.12 105 GLU A CA 1
ATOM 774 C C . GLU A 1 105 ? -2.956 10.321 6.359 1.00 91.12 105 GLU A C 1
ATOM 776 O O . GLU A 1 105 ? -2.753 10.027 7.534 1.00 91.12 105 GLU A O 1
ATOM 781 N N . ALA A 1 106 ? -3.817 11.282 6.016 1.00 89.00 106 ALA A N 1
ATOM 782 C CA . ALA A 1 106 ? -4.636 12.008 6.987 1.00 89.00 106 ALA A CA 1
ATOM 783 C C . ALA A 1 106 ? -5.627 11.106 7.755 1.00 89.00 106 ALA A C 1
ATOM 785 O O . ALA A 1 106 ? -6.121 11.495 8.812 1.00 89.00 106 ALA A O 1
ATOM 786 N N . ARG A 1 107 ? -5.911 9.901 7.241 1.00 89.62 107 ARG A N 1
ATOM 787 C CA . ARG A 1 107 ? -6.784 8.894 7.870 1.00 89.62 107 ARG A CA 1
ATOM 788 C C . ARG A 1 107 ? -6.006 7.866 8.687 1.00 89.62 107 ARG A C 1
ATOM 790 O O . ARG A 1 107 ? -6.602 6.957 9.256 1.00 89.62 107 ARG A O 1
ATOM 797 N N . LEU A 1 108 ? -4.684 7.979 8.768 1.00 91.62 108 LEU A N 1
ATOM 798 C CA . LEU A 1 108 ? -3.912 7.170 9.702 1.00 91.62 108 LEU A CA 1
ATOM 799 C C . LEU A 1 108 ? -4.132 7.667 11.134 1.00 91.62 108 LEU A C 1
ATOM 801 O O . LEU A 1 108 ? -4.282 8.864 11.397 1.00 91.62 108 LEU A O 1
ATOM 805 N N . ARG A 1 109 ? -4.135 6.742 12.094 1.00 91.50 109 ARG A N 1
ATOM 806 C CA . ARG A 1 109 ? -4.019 7.108 13.510 1.00 91.50 109 ARG A CA 1
ATOM 807 C C . ARG A 1 109 ? -2.667 7.795 13.772 1.00 91.50 109 ARG A C 1
ATOM 809 O O . ARG A 1 109 ? -1.717 7.544 13.029 1.00 91.50 109 ARG A O 1
ATOM 816 N N . PRO A 1 110 ? -2.525 8.599 14.840 1.00 88.69 110 PRO A N 1
ATOM 817 C CA . PRO A 1 110 ? -1.208 9.053 15.286 1.00 88.69 110 PRO A CA 1
ATOM 818 C C . PRO A 1 110 ? -0.246 7.869 15.478 1.00 88.69 110 PRO A C 1
ATOM 820 O O . PRO A 1 110 ? -0.606 6.882 16.121 1.00 88.69 110 PRO A O 1
ATOM 823 N N . GLY A 1 111 ? 0.948 7.937 14.883 1.00 88.44 111 GLY A N 1
ATOM 824 C CA . GLY A 1 111 ? 1.912 6.829 14.869 1.00 88.44 111 GLY A CA 1
ATOM 825 C C . GLY A 1 111 ? 1.579 5.706 13.876 1.00 88.44 111 GLY A C 1
ATOM 826 O O . GLY A 1 111 ? 2.257 4.680 13.859 1.00 88.44 111 GLY A O 1
ATOM 827 N N . GLY A 1 112 ? 0.540 5.876 13.055 1.00 92.94 112 GLY A N 1
ATOM 828 C CA . GLY A 1 112 ? 0.198 4.971 11.963 1.00 92.94 112 GLY A CA 1
ATOM 829 C C . GLY A 1 112 ? 1.267 4.957 10.872 1.00 92.94 112 GLY A C 1
ATOM 830 O O . GLY A 1 112 ? 2.068 5.888 10.727 1.00 92.94 112 GLY A O 1
ATOM 831 N N . ARG A 1 113 ? 1.283 3.872 10.095 1.00 95.12 113 ARG A N 1
ATOM 832 C CA . ARG A 1 113 ? 2.307 3.632 9.075 1.00 95.12 113 ARG A CA 1
ATOM 833 C C . ARG A 1 113 ? 1.735 3.779 7.669 1.00 95.12 113 ARG A C 1
ATOM 835 O O . ARG A 1 113 ? 0.655 3.276 7.373 1.00 95.12 113 ARG A O 1
ATOM 842 N N . SER A 1 114 ? 2.496 4.418 6.791 1.00 95.62 114 SER A N 1
ATOM 843 C CA . SER A 1 114 ? 2.221 4.507 5.355 1.00 95.62 114 SER A CA 1
ATOM 844 C C . SER A 1 114 ? 3.287 3.717 4.601 1.00 95.62 114 SER A C 1
ATOM 846 O O . SER A 1 114 ? 4.474 3.978 4.771 1.00 95.62 114 SER A O 1
ATOM 848 N N . ILE A 1 115 ? 2.892 2.738 3.792 1.00 96.62 115 ILE A N 1
ATOM 849 C CA . ILE A 1 115 ? 3.777 2.038 2.860 1.00 96.62 115 ILE A CA 1
ATOM 850 C C . ILE A 1 115 ? 3.447 2.516 1.451 1.00 96.62 115 ILE A C 1
ATOM 852 O O . ILE A 1 115 ? 2.330 2.347 0.953 1.00 96.62 115 ILE A O 1
ATOM 856 N N . ARG A 1 116 ? 4.443 3.099 0.792 1.00 94.31 116 ARG A N 1
ATOM 857 C CA . ARG A 1 116 ? 4.338 3.573 -0.585 1.00 94.31 116 ARG A CA 1
ATOM 858 C C . ARG A 1 116 ? 5.115 2.674 -1.523 1.00 94.31 116 ARG A C 1
ATOM 860 O O . ARG A 1 116 ? 6.315 2.495 -1.347 1.00 94.31 116 ARG A O 1
ATOM 867 N N . ILE A 1 117 ? 4.446 2.148 -2.541 1.00 93.94 117 ILE A N 1
ATOM 868 C CA . ILE A 1 117 ? 5.077 1.311 -3.559 1.00 93.94 117 ILE A CA 1
ATOM 869 C C . ILE A 1 117 ? 5.352 2.155 -4.798 1.00 93.94 117 ILE A C 1
ATOM 871 O O . ILE A 1 117 ? 4.461 2.812 -5.344 1.00 93.94 117 ILE A O 1
ATOM 875 N N . HIS A 1 118 ? 6.601 2.123 -5.244 1.00 90.31 118 HIS A N 1
ATOM 876 C CA . HIS A 1 118 ? 7.099 2.879 -6.379 1.00 90.31 118 HIS A CA 1
ATOM 877 C C . HIS A 1 118 ? 7.657 1.923 -7.431 1.00 90.31 118 HIS A C 1
ATOM 879 O O . HIS A 1 118 ? 8.531 1.109 -7.148 1.00 90.31 118 HIS A O 1
ATOM 885 N N . SER A 1 119 ? 7.168 2.034 -8.665 1.00 83.06 119 SER A N 1
ATO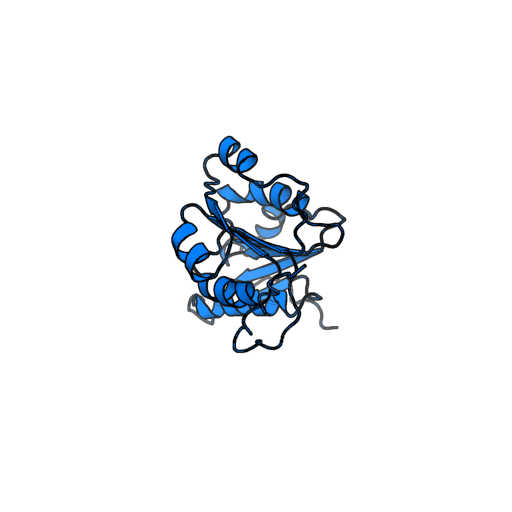M 886 C CA . SER A 1 119 ? 7.738 1.318 -9.811 1.00 83.06 119 SER A CA 1
ATOM 887 C C . SER A 1 119 ? 9.150 1.809 -10.130 1.00 83.06 119 SER A C 1
ATOM 889 O O . SER A 1 119 ? 9.448 2.980 -9.901 1.00 83.06 119 SER A O 1
ATOM 891 N N . SER A 1 120 ? 9.954 0.991 -10.806 1.00 72.44 120 SER A N 1
ATOM 892 C CA . SER A 1 120 ? 11.307 1.349 -11.259 1.00 72.44 120 SER A CA 1
ATOM 893 C C . SER A 1 120 ? 11.386 2.670 -12.036 1.00 72.44 120 SER A C 1
ATOM 895 O O . SER A 1 120 ? 12.380 3.379 -11.945 1.00 72.44 120 SER A O 1
ATOM 897 N N . ALA A 1 121 ? 10.329 3.048 -12.766 1.00 65.00 121 ALA A N 1
ATOM 898 C CA . ALA A 1 121 ? 10.254 4.324 -13.485 1.00 65.00 121 ALA A CA 1
ATOM 899 C C . ALA A 1 121 ? 10.303 5.558 -12.560 1.00 65.00 121 ALA A C 1
ATOM 901 O O . ALA A 1 121 ? 10.716 6.631 -12.985 1.00 65.00 121 ALA A O 1
ATOM 902 N N . ALA A 1 122 ? 9.904 5.417 -11.292 1.00 60.44 122 ALA A N 1
ATOM 903 C CA . ALA A 1 122 ? 9.995 6.473 -10.284 1.00 60.44 122 ALA A CA 1
ATOM 904 C C . ALA A 1 122 ? 11.421 6.659 -9.738 1.00 60.44 122 ALA A C 1
ATOM 906 O O . ALA A 1 122 ? 11.695 7.670 -9.094 1.00 60.44 122 ALA A O 1
ATOM 907 N N . LEU A 1 123 ? 12.305 5.686 -9.977 1.00 64.12 123 LEU A N 1
ATOM 908 C CA . LEU A 1 123 ? 13.684 5.669 -9.491 1.00 64.12 123 LEU A CA 1
ATOM 909 C C . LEU A 1 123 ? 14.672 6.313 -10.470 1.00 64.12 123 LEU A C 1
ATOM 911 O O . LEU A 1 123 ? 15.816 6.552 -10.099 1.00 64.12 123 LEU A O 1
ATOM 915 N N . ALA A 1 124 ? 14.242 6.617 -11.696 1.00 60.94 124 ALA A N 1
ATOM 916 C CA . ALA A 1 124 ? 15.049 7.370 -12.646 1.00 60.94 124 ALA A CA 1
ATOM 917 C C . ALA A 1 124 ? 15.099 8.867 -12.263 1.00 60.94 124 ALA A C 1
ATOM 919 O O . ALA A 1 124 ? 14.083 9.464 -11.895 1.00 60.94 124 ALA A O 1
ATOM 920 N N . ASP A 1 125 ? 16.284 9.473 -12.358 1.00 53.72 125 ASP A N 1
ATOM 921 C CA . ASP A 1 125 ? 16.536 10.925 -12.374 1.00 53.72 125 ASP A CA 1
ATOM 922 C C . ASP A 1 125 ? 15.901 11.756 -11.241 1.00 53.72 125 ASP A C 1
ATOM 924 O O . ASP A 1 125 ? 15.277 12.802 -11.473 1.00 53.72 125 ASP A O 1
ATOM 928 N N . GLY A 1 126 ? 16.013 11.294 -9.989 1.00 58.34 126 GLY A N 1
ATOM 929 C CA . GLY A 1 126 ? 15.518 12.040 -8.821 1.00 58.34 126 GLY A CA 1
ATOM 930 C C . GLY A 1 126 ? 14.012 12.336 -8.874 1.00 58.34 126 GLY A C 1
ATOM 931 O O . GLY A 1 126 ? 13.516 13.226 -8.179 1.00 58.34 126 GLY A O 1
ATOM 932 N N . ALA A 1 127 ? 13.265 11.621 -9.725 1.00 66.00 127 ALA A N 1
ATOM 933 C CA . ALA A 1 127 ? 11.831 11.807 -9.896 1.00 66.00 127 ALA A CA 1
ATOM 934 C C . ALA A 1 127 ? 11.073 11.493 -8.603 1.00 66.00 127 ALA A C 1
ATOM 936 O O . ALA A 1 127 ? 10.057 12.130 -8.336 1.00 66.00 127 ALA A O 1
ATOM 937 N N . LEU A 1 128 ? 11.597 10.582 -7.776 1.00 69.50 128 LEU A N 1
ATOM 938 C CA . LEU A 1 128 ? 10.991 10.176 -6.512 1.00 69.50 128 LEU A CA 1
ATOM 939 C C . LEU A 1 128 ? 10.736 11.362 -5.571 1.00 69.50 128 LEU A C 1
ATOM 941 O O . LEU A 1 128 ? 9.615 11.523 -5.102 1.00 69.50 128 LEU A O 1
ATOM 945 N N . ALA A 1 129 ? 11.727 12.238 -5.371 1.00 64.25 129 ALA A N 1
ATOM 946 C CA . ALA A 1 129 ? 11.594 13.414 -4.504 1.00 64.25 129 ALA A CA 1
ATOM 947 C C . ALA A 1 129 ? 10.560 14.429 -5.028 1.00 64.25 129 ALA A C 1
ATOM 949 O O . ALA A 1 129 ? 9.951 15.154 -4.249 1.00 64.25 129 ALA A O 1
ATOM 950 N N . ARG A 1 130 ? 10.326 14.460 -6.347 1.00 66.62 130 ARG A N 1
ATOM 951 C CA . ARG A 1 130 ? 9.322 15.332 -6.980 1.00 66.62 130 ARG A CA 1
ATOM 952 C C . ARG A 1 130 ? 7.898 14.781 -6.880 1.00 66.62 130 ARG A C 1
ATOM 954 O O . ARG A 1 130 ? 6.949 15.552 -6.957 1.00 66.62 130 ARG A O 1
ATOM 961 N N . ILE A 1 131 ? 7.739 13.463 -6.750 1.00 71.31 131 ILE A N 1
ATOM 962 C CA . ILE A 1 131 ? 6.430 12.783 -6.781 1.00 71.31 131 ILE A CA 1
ATOM 963 C C . ILE A 1 131 ? 6.012 12.188 -5.427 1.00 71.31 131 ILE A C 1
ATOM 965 O O . ILE A 1 131 ? 4.913 11.643 -5.298 1.00 71.31 131 ILE A O 1
ATOM 969 N N . ASP A 1 132 ? 6.887 12.237 -4.425 1.00 76.69 132 ASP A N 1
ATOM 970 C CA . ASP A 1 132 ? 6.615 11.770 -3.071 1.00 76.69 132 ASP A CA 1
ATOM 971 C C . ASP A 1 132 ? 6.627 12.948 -2.085 1.00 76.69 132 ASP A C 1
ATOM 973 O O . ASP A 1 132 ? 7.685 13.278 -1.548 1.00 76.69 132 ASP A O 1
ATOM 977 N N . PRO A 1 133 ? 5.474 13.619 -1.867 1.00 73.50 133 PRO A N 1
ATOM 978 C CA . PRO A 1 133 ? 5.393 14.759 -0.951 1.00 73.50 133 PRO A CA 1
ATOM 979 C C . PRO A 1 133 ? 5.767 14.315 0.464 1.00 73.50 133 PRO A C 1
ATOM 981 O O . PRO A 1 133 ? 5.506 13.162 0.782 1.00 73.50 133 PRO A O 1
ATOM 984 N N . PRO A 1 134 ? 6.316 15.166 1.344 1.00 77.81 134 PRO A N 1
ATOM 985 C CA . PRO A 1 134 ? 6.685 14.754 2.700 1.00 77.81 134 PRO A CA 1
ATOM 986 C C . PRO A 1 134 ? 5.505 14.117 3.451 1.00 77.81 134 PRO A C 1
ATOM 988 O O . PRO A 1 134 ? 4.347 14.479 3.241 1.00 77.81 134 PRO A O 1
ATOM 991 N N . ALA A 1 135 ? 5.797 13.129 4.299 1.00 82.44 135 ALA A N 1
ATOM 992 C CA . ALA A 1 135 ? 4.783 12.527 5.160 1.00 82.44 135 ALA A CA 1
ATOM 993 C C . ALA A 1 135 ? 4.323 13.525 6.231 1.00 82.44 135 ALA A C 1
ATOM 995 O O . ALA A 1 135 ? 5.137 14.331 6.692 1.00 82.44 135 ALA A O 1
ATOM 996 N N . PRO A 1 136 ? 3.049 13.473 6.662 1.00 84.88 136 PRO A N 1
ATOM 997 C CA . PRO A 1 136 ? 2.619 14.184 7.858 1.00 84.88 136 PRO A CA 1
ATOM 998 C C . PRO A 1 136 ? 3.510 13.811 9.060 1.00 84.88 136 PRO A C 1
ATOM 1000 O O . PRO A 1 136 ? 3.863 12.637 9.183 1.00 84.88 136 PRO A O 1
ATOM 1003 N N . PRO A 1 137 ? 3.839 14.744 9.976 1.00 83.62 137 PRO A N 1
ATOM 1004 C CA . PRO A 1 137 ? 4.773 14.495 11.087 1.00 83.62 137 PRO A CA 1
ATOM 1005 C C . PRO A 1 137 ? 4.431 13.276 11.959 1.00 83.62 137 PRO A C 1
ATOM 1007 O O . PRO A 1 137 ? 5.310 12.622 12.507 1.00 83.62 137 PRO A O 1
ATOM 1010 N N . GLN A 1 138 ? 3.142 12.964 12.081 1.00 86.06 138 GLN A N 1
ATOM 1011 C CA . GLN A 1 138 ? 2.606 11.856 12.871 1.00 86.06 138 GLN A CA 1
ATOM 1012 C C . GLN A 1 138 ? 2.532 10.512 12.125 1.00 86.06 138 GLN A C 1
ATOM 1014 O O . GLN A 1 138 ? 2.039 9.536 12.695 1.00 86.06 138 GLN A O 1
ATOM 1019 N N . VAL A 1 139 ? 2.959 10.461 10.861 1.00 90.25 139 VAL A N 1
ATOM 1020 C CA . VAL A 1 139 ? 2.914 9.269 10.008 1.00 90.25 139 VAL A CA 1
ATOM 1021 C C . VAL A 1 139 ? 4.326 8.775 9.754 1.00 90.25 139 VAL A C 1
ATOM 1023 O O . VAL A 1 139 ? 5.168 9.490 9.213 1.00 90.25 139 VAL A O 1
ATOM 1026 N N . ARG A 1 140 ? 4.568 7.502 10.064 1.00 91.81 140 ARG A N 1
ATOM 1027 C CA . ARG A 1 140 ? 5.818 6.851 9.684 1.00 91.81 140 ARG A CA 1
ATOM 1028 C C . ARG A 1 140 ? 5.691 6.292 8.275 1.00 91.81 140 ARG A C 1
ATOM 1030 O O . ARG A 1 140 ? 4.915 5.361 8.053 1.00 91.81 140 ARG A O 1
ATOM 1037 N N . ARG A 1 141 ? 6.434 6.850 7.318 1.00 92.56 141 ARG A N 1
ATOM 1038 C CA . ARG A 1 141 ? 6.397 6.385 5.929 1.00 92.56 141 ARG A CA 1
ATOM 1039 C C . ARG A 1 141 ? 7.573 5.474 5.599 1.00 92.56 141 ARG A C 1
ATOM 1041 O O . ARG A 1 141 ? 8.720 5.847 5.796 1.00 92.56 141 ARG A O 1
ATOM 1048 N N . GLN A 1 142 ? 7.253 4.327 5.014 1.00 94.31 142 GLN A N 1
ATOM 1049 C CA . GLN A 1 142 ? 8.183 3.388 4.406 1.00 94.31 142 GLN A CA 1
ATOM 1050 C C . GLN A 1 142 ? 7.955 3.338 2.891 1.00 94.31 142 GLN A C 1
ATOM 1052 O O . GLN A 1 142 ? 6.821 3.431 2.411 1.00 94.31 142 GLN A O 1
ATOM 1057 N N . ARG A 1 143 ? 9.031 3.177 2.124 1.00 92.88 143 ARG A N 1
ATOM 1058 C CA . ARG A 1 143 ? 8.997 3.084 0.662 1.00 92.88 143 ARG A CA 1
ATOM 1059 C C . ARG A 1 143 ? 9.413 1.696 0.208 1.00 92.88 143 ARG A C 1
ATOM 1061 O O . ARG A 1 143 ? 10.454 1.203 0.617 1.00 92.88 143 ARG A O 1
ATOM 1068 N N . VAL A 1 144 ? 8.631 1.108 -0.687 1.00 94.19 144 VAL A N 1
ATOM 1069 C CA . VAL A 1 144 ? 8.977 -0.109 -1.421 1.00 94.19 144 VAL A CA 1
ATOM 1070 C C . VAL A 1 144 ? 9.315 0.293 -2.847 1.00 94.19 144 VAL A C 1
ATOM 1072 O O . VAL A 1 144 ? 8.458 0.769 -3.593 1.00 94.19 144 VAL A O 1
ATOM 1075 N N . LEU A 1 145 ? 10.578 0.136 -3.214 1.00 92.12 145 LEU A N 1
ATOM 1076 C CA . LEU A 1 145 ? 11.126 0.522 -4.503 1.00 92.12 145 LEU A CA 1
ATOM 1077 C C . LEU A 1 145 ? 11.271 -0.735 -5.361 1.00 92.12 145 LEU A C 1
ATOM 1079 O O . LEU A 1 145 ? 12.083 -1.610 -5.071 1.00 92.12 145 LEU A O 1
ATOM 1083 N N . LEU A 1 146 ? 10.455 -0.848 -6.404 1.00 91.69 146 LEU A N 1
ATOM 1084 C CA . LEU A 1 146 ? 10.473 -1.999 -7.301 1.00 91.69 146 LEU A CA 1
ATOM 1085 C C . LEU A 1 146 ? 11.579 -1.822 -8.342 1.00 91.69 146 LEU A C 1
ATOM 1087 O O . LEU A 1 146 ? 11.531 -0.897 -9.153 1.00 91.69 146 LEU A O 1
ATOM 1091 N N . GLY A 1 147 ? 12.562 -2.714 -8.320 1.00 90.12 147 GLY A N 1
ATOM 1092 C CA . GLY A 1 147 ? 13.664 -2.770 -9.269 1.00 90.12 147 GLY A CA 1
ATOM 1093 C C . GLY A 1 147 ? 13.426 -3.761 -10.409 1.00 90.12 147 GLY A C 1
ATOM 1094 O O . GLY A 1 147 ? 12.314 -3.931 -10.919 1.00 90.12 147 GLY A O 1
ATOM 1095 N N . ARG A 1 148 ? 14.507 -4.419 -10.824 1.00 89.31 148 ARG A N 1
ATOM 1096 C CA . ARG A 1 148 ? 14.517 -5.532 -11.792 1.00 89.31 148 ARG A CA 1
ATOM 1097 C C . ARG A 1 148 ? 15.286 -6.702 -11.195 1.00 89.31 148 ARG A C 1
ATOM 1099 O O . ARG A 1 148 ? 15.956 -6.521 -10.196 1.00 89.31 148 ARG A O 1
ATOM 1106 N N . ARG A 1 149 ? 15.215 -7.895 -11.780 1.00 88.88 149 ARG A N 1
ATOM 1107 C CA . ARG A 1 149 ? 16.098 -9.005 -11.390 1.00 88.88 149 ARG A CA 1
ATOM 1108 C C . ARG A 1 149 ? 16.969 -9.363 -12.582 1.00 88.88 149 ARG A C 1
ATOM 1110 O O . ARG A 1 149 ? 16.479 -9.934 -13.559 1.00 88.88 149 ARG A O 1
ATOM 1117 N N . GLY A 1 150 ? 18.228 -8.942 -12.548 1.00 87.25 150 GLY A N 1
ATOM 1118 C CA . GLY A 1 150 ? 19.093 -8.898 -13.721 1.00 87.25 150 GLY A CA 1
ATOM 1119 C C . GLY A 1 150 ? 18.424 -8.122 -14.859 1.00 87.25 150 GLY A C 1
ATOM 1120 O O . GLY A 1 150 ? 18.101 -6.940 -14.739 1.00 87.25 150 GLY A O 1
ATOM 1121 N N . THR A 1 151 ? 18.164 -8.800 -15.977 1.00 86.31 151 THR A N 1
ATOM 1122 C CA . THR A 1 151 ? 17.539 -8.195 -17.163 1.00 86.31 151 THR A CA 1
ATOM 1123 C C . THR A 1 151 ? 16.018 -8.317 -17.199 1.00 86.31 151 THR A C 1
ATOM 1125 O O . THR A 1 151 ? 15.400 -7.699 -18.067 1.00 86.31 151 THR A O 1
ATOM 1128 N N . ARG A 1 152 ? 15.371 -9.047 -16.282 1.00 91.12 152 ARG A N 1
ATOM 1129 C CA . ARG A 1 152 ? 13.913 -9.255 -16.316 1.00 91.12 152 ARG A CA 1
ATOM 1130 C C . ARG A 1 152 ? 13.151 -8.369 -15.335 1.00 91.12 152 ARG A C 1
ATOM 1132 O O . ARG A 1 152 ? 13.693 -7.895 -14.337 1.00 91.12 152 ARG A O 1
ATOM 1139 N N . TRP A 1 153 ? 11.869 -8.174 -15.623 1.00 90.12 153 TRP A N 1
ATOM 1140 C CA . TRP A 1 153 ? 10.929 -7.572 -14.685 1.00 90.12 153 TRP A CA 1
ATOM 1141 C C . TRP A 1 153 ? 10.646 -8.505 -13.503 1.00 90.12 153 TRP A C 1
ATOM 1143 O O . TRP A 1 153 ? 10.808 -9.728 -13.605 1.00 90.12 153 TRP A O 1
ATOM 1153 N N . LEU A 1 154 ? 10.247 -7.909 -12.380 1.00 93.25 154 LEU A N 1
ATOM 1154 C CA . LEU A 1 154 ? 9.746 -8.650 -11.228 1.00 93.25 154 LEU A CA 1
ATOM 1155 C C . LEU A 1 154 ? 8.409 -9.305 -11.572 1.00 93.25 154 LEU A C 1
ATOM 1157 O O . LEU A 1 154 ? 7.605 -8.754 -12.321 1.00 93.25 154 LEU A O 1
ATOM 1161 N N . THR A 1 155 ? 8.189 -10.476 -10.999 1.00 95.56 155 THR A N 1
ATOM 1162 C CA . THR A 1 155 ? 6.903 -11.169 -11.021 1.00 95.56 155 THR A CA 1
ATOM 1163 C C . THR A 1 155 ? 5.970 -10.604 -9.953 1.00 95.56 155 THR A C 1
ATOM 1165 O O . THR A 1 155 ? 6.419 -10.056 -8.945 1.00 95.56 155 THR A O 1
ATOM 1168 N N . ASP A 1 156 ? 4.667 -10.811 -10.125 1.00 95.94 156 ASP A N 1
ATOM 1169 C CA . ASP A 1 156 ? 3.640 -10.458 -9.139 1.00 95.94 156 ASP A CA 1
ATOM 1170 C C . ASP A 1 156 ? 3.933 -11.073 -7.761 1.00 95.94 156 ASP A C 1
ATOM 1172 O O . ASP A 1 156 ? 3.783 -10.408 -6.735 1.00 95.94 156 ASP A O 1
ATOM 1176 N N . ALA A 1 157 ? 4.426 -12.316 -7.737 1.00 96.88 157 ALA A N 1
ATOM 1177 C CA . ALA A 1 157 ? 4.822 -13.009 -6.514 1.00 96.88 157 ALA A CA 1
ATOM 1178 C C . ALA A 1 157 ? 5.999 -12.314 -5.809 1.00 96.88 157 ALA A C 1
ATOM 1180 O O . ALA A 1 157 ? 5.970 -12.141 -4.594 1.00 96.88 157 ALA A O 1
ATOM 1181 N N . GLU A 1 158 ? 7.014 -11.869 -6.557 1.00 96.88 158 GLU A N 1
ATOM 1182 C CA . GLU A 1 158 ? 8.151 -11.119 -6.002 1.00 96.88 158 GLU A CA 1
ATOM 1183 C C . GLU A 1 158 ? 7.721 -9.748 -5.469 1.00 96.88 158 GLU A C 1
ATOM 1185 O O . GLU A 1 158 ? 8.157 -9.337 -4.396 1.00 96.88 158 GLU A O 1
ATOM 1190 N N . ILE A 1 159 ? 6.832 -9.056 -6.184 1.00 96.44 159 ILE A N 1
ATOM 1191 C CA . ILE A 1 159 ? 6.293 -7.757 -5.763 1.00 96.44 159 ILE A CA 1
ATOM 1192 C C . ILE A 1 159 ? 5.451 -7.917 -4.490 1.00 96.44 159 ILE A C 1
ATOM 1194 O O . ILE A 1 159 ? 5.623 -7.164 -3.528 1.00 96.44 159 ILE A O 1
ATOM 1198 N N . SER A 1 160 ? 4.575 -8.922 -4.455 1.00 97.81 160 SER A N 1
ATOM 1199 C CA . SER A 1 160 ? 3.769 -9.250 -3.278 1.00 97.81 160 SER A CA 1
ATOM 1200 C C . SER A 1 160 ? 4.642 -9.644 -2.083 1.00 97.81 160 SER A C 1
ATOM 1202 O O . SER A 1 160 ? 4.410 -9.157 -0.977 1.00 97.81 160 SER A O 1
ATOM 1204 N N . ALA A 1 161 ? 5.678 -10.463 -2.292 1.00 97.44 161 ALA A N 1
ATOM 1205 C CA . ALA A 1 161 ? 6.631 -10.828 -1.246 1.00 97.44 161 ALA A CA 1
ATOM 1206 C C . ALA A 1 161 ? 7.368 -9.600 -0.690 1.00 97.44 161 ALA A C 1
ATOM 1208 O O . ALA A 1 161 ? 7.475 -9.458 0.525 1.00 97.44 161 ALA A O 1
ATOM 1209 N N . GLY A 1 162 ? 7.785 -8.674 -1.556 1.00 96.94 162 GLY A N 1
ATOM 1210 C CA . GLY A 1 162 ? 8.411 -7.420 -1.141 1.00 96.94 162 GLY A CA 1
ATOM 1211 C C . GLY A 1 162 ? 7.505 -6.540 -0.273 1.00 96.94 162 GLY A C 1
ATOM 1212 O O . GLY A 1 162 ? 7.955 -5.983 0.726 1.00 96.94 162 GLY A O 1
ATOM 1213 N N . LEU A 1 163 ? 6.205 -6.452 -0.581 1.00 97.50 163 LEU A N 1
ATOM 1214 C CA . LEU A 1 163 ? 5.253 -5.758 0.298 1.00 97.50 163 LEU A CA 1
ATOM 1215 C C . LEU A 1 163 ? 5.132 -6.452 1.666 1.00 97.50 163 LEU A C 1
ATOM 1217 O O . LEU A 1 163 ? 5.090 -5.781 2.699 1.00 97.50 163 LEU A O 1
ATOM 1221 N N . LEU A 1 164 ? 5.078 -7.784 1.694 1.00 97.81 164 LEU A N 1
ATOM 1222 C CA . LEU A 1 164 ? 5.006 -8.537 2.948 1.00 97.81 164 LEU A CA 1
ATOM 1223 C C . LEU A 1 164 ? 6.280 -8.377 3.790 1.00 97.81 164 LEU A C 1
ATOM 1225 O O . LEU A 1 164 ? 6.177 -8.243 5.011 1.00 97.81 164 LEU A O 1
ATOM 1229 N N . GLU A 1 165 ? 7.454 -8.325 3.158 1.00 97.31 165 GLU A N 1
ATOM 1230 C CA . GLU A 1 165 ? 8.721 -8.015 3.827 1.00 97.31 165 GLU A CA 1
ATOM 1231 C C . GLU A 1 165 ? 8.708 -6.601 4.417 1.00 97.31 165 GLU A C 1
ATOM 1233 O O . GLU A 1 165 ? 9.054 -6.436 5.586 1.00 97.31 165 GLU A O 1
ATOM 1238 N N . ALA A 1 166 ? 8.239 -5.593 3.674 1.00 96.88 166 ALA A N 1
ATOM 1239 C CA . ALA A 1 166 ? 8.119 -4.225 4.185 1.00 96.88 166 ALA A CA 1
ATOM 1240 C C . ALA A 1 166 ? 7.217 -4.159 5.428 1.00 96.88 166 ALA A C 1
ATOM 1242 O O . ALA A 1 166 ? 7.554 -3.541 6.437 1.00 96.88 166 ALA A O 1
ATOM 1243 N N . ILE A 1 167 ? 6.090 -4.877 5.407 1.00 96.56 167 ILE A N 1
ATOM 1244 C CA . ILE A 1 167 ? 5.198 -4.974 6.567 1.00 96.56 167 ILE A CA 1
ATOM 1245 C C . ILE A 1 167 ? 5.920 -5.579 7.777 1.00 96.56 167 ILE A C 1
ATOM 1247 O O . ILE A 1 167 ? 5.716 -5.085 8.893 1.00 96.56 167 ILE A O 1
ATOM 1251 N N . ALA A 1 168 ? 6.723 -6.622 7.546 1.00 95.69 168 ALA A N 1
ATOM 1252 C CA . ALA A 1 168 ? 7.456 -7.378 8.558 1.00 95.69 168 ALA A CA 1
ATOM 1253 C C . ALA A 1 168 ? 8.721 -6.675 9.079 1.00 95.69 168 ALA A C 1
ATOM 1255 O O . ALA A 1 168 ? 9.167 -7.006 10.172 1.00 95.69 168 ALA A O 1
ATOM 1256 N N . THR A 1 169 ? 9.257 -5.704 8.338 1.00 94.62 169 THR A N 1
ATOM 1257 C CA . THR A 1 169 ? 10.450 -4.916 8.692 1.00 94.62 169 THR A CA 1
ATOM 1258 C C . THR A 1 169 ? 10.065 -3.451 8.886 1.00 94.62 169 THR A C 1
ATOM 1260 O O . THR A 1 169 ? 10.437 -2.594 8.077 1.00 94.62 169 THR A O 1
ATOM 1263 N N . PRO A 1 170 ? 9.240 -3.132 9.911 1.00 92.88 170 PRO A N 1
ATOM 1264 C CA . PRO A 1 170 ? 8.799 -1.771 10.149 1.00 92.88 170 PRO A CA 1
ATOM 1265 C C . PRO A 1 170 ? 9.971 -0.813 10.140 1.00 92.88 170 PRO A C 1
ATOM 1267 O O . PRO A 1 170 ? 9.893 0.152 9.407 1.00 92.88 170 PRO A O 1
ATOM 1270 N N . GLU A 1 171 ? 11.029 -1.068 10.895 1.00 92.25 171 GLU A N 1
ATOM 1271 C CA . GLU A 1 171 ? 12.184 -0.201 11.139 1.00 92.25 171 GLU A CA 1
ATOM 1272 C C . GLU A 1 171 ? 12.923 0.307 9.893 1.00 92.25 171 GLU A C 1
ATOM 1274 O O . GLU A 1 171 ? 13.646 1.293 9.998 1.00 92.25 171 GLU A O 1
ATOM 1279 N N . ARG A 1 172 ? 12.718 -0.304 8.720 1.00 92.00 172 ARG A N 1
ATOM 1280 C CA . ARG A 1 172 ? 13.299 0.165 7.459 1.00 92.00 172 ARG A CA 1
ATOM 1281 C C . ARG A 1 172 ? 12.445 1.267 6.846 1.00 92.00 172 ARG A C 1
ATOM 1283 O O . ARG A 1 172 ? 11.253 1.074 6.622 1.00 92.00 172 ARG A O 1
ATOM 1290 N N . ASP A 1 173 ? 13.058 2.390 6.497 1.00 90.69 173 ASP A N 1
ATOM 1291 C CA . ASP A 1 173 ? 12.359 3.474 5.794 1.00 90.69 173 ASP A CA 1
ATOM 1292 C C . ASP A 1 173 ? 12.303 3.227 4.278 1.00 90.69 173 ASP A C 1
ATOM 1294 O O . ASP A 1 173 ? 11.384 3.688 3.594 1.00 90.69 173 ASP A O 1
ATOM 1298 N N . VAL A 1 174 ? 13.244 2.442 3.746 1.00 91.25 174 VAL A N 1
ATOM 1299 C CA . VAL A 1 174 ? 13.303 2.041 2.338 1.00 91.25 174 VAL A CA 1
ATOM 1300 C C . VAL A 1 174 ? 13.559 0.538 2.233 1.00 91.25 174 VAL A C 1
ATOM 1302 O O . VAL A 1 174 ? 14.430 -0.009 2.902 1.00 91.25 174 VAL A O 1
ATOM 1305 N N . LEU A 1 175 ? 12.801 -0.126 1.364 1.00 93.31 175 LEU A N 1
ATOM 1306 C CA . LEU A 1 175 ? 13.013 -1.504 0.940 1.00 93.31 175 LEU A CA 1
ATOM 1307 C C . LEU A 1 175 ? 13.098 -1.542 -0.587 1.00 93.31 175 LEU A C 1
ATOM 1309 O O . LEU A 1 175 ? 12.209 -1.031 -1.267 1.00 93.31 175 LEU A O 1
ATOM 1313 N N . ILE A 1 176 ? 14.139 -2.168 -1.128 1.00 92.38 176 ILE A N 1
ATOM 1314 C CA . ILE A 1 176 ? 14.289 -2.388 -2.569 1.00 92.38 176 ILE A CA 1
ATOM 1315 C C . ILE A 1 176 ? 13.926 -3.840 -2.872 1.00 92.38 176 ILE A C 1
ATOM 1317 O O . ILE A 1 176 ? 14.447 -4.758 -2.247 1.00 92.38 176 ILE A O 1
ATOM 1321 N N . VAL A 1 177 ? 13.024 -4.048 -3.830 1.00 93.38 177 VAL A N 1
ATOM 1322 C CA . VAL A 1 177 ? 12.644 -5.382 -4.308 1.00 93.38 177 VAL A CA 1
ATOM 1323 C C . VAL A 1 177 ? 13.349 -5.627 -5.633 1.00 93.38 177 VAL A C 1
ATOM 1325 O O . VAL A 1 177 ? 13.136 -4.890 -6.595 1.00 93.38 177 VAL A O 1
ATOM 1328 N N . GLY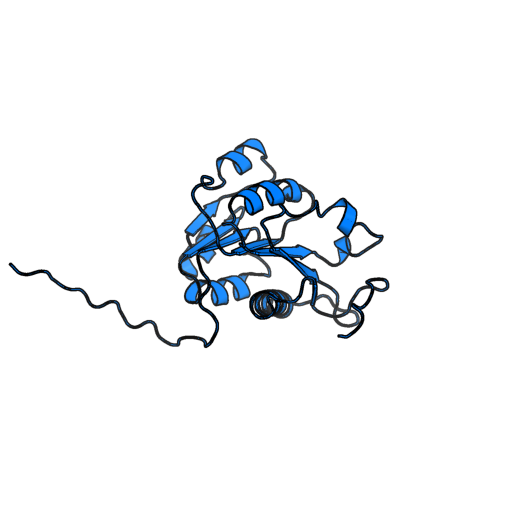 A 1 178 ? 14.174 -6.670 -5.688 1.00 90.75 178 GLY A N 1
ATOM 1329 C CA . GLY A 1 178 ? 15.103 -6.883 -6.797 1.00 90.75 178 GLY A CA 1
ATOM 1330 C C . GLY A 1 178 ? 16.344 -5.999 -6.682 1.00 90.75 178 GLY A C 1
ATOM 1331 O O . GLY A 1 178 ? 16.722 -5.572 -5.597 1.00 90.75 178 GLY A O 1
ATOM 1332 N N . ASP A 1 179 ? 16.969 -5.738 -7.817 1.00 86.19 179 ASP A N 1
ATOM 1333 C CA . ASP A 1 179 ? 18.189 -4.961 -7.949 1.00 86.19 179 ASP A CA 1
ATOM 1334 C C . ASP A 1 179 ? 17.850 -3.472 -8.050 1.00 86.19 179 ASP A C 1
ATOM 1336 O O . ASP A 1 179 ? 16.972 -3.060 -8.825 1.00 86.19 179 ASP A O 1
ATOM 1340 N N . ALA A 1 180 ? 18.572 -2.658 -7.280 1.00 68.06 180 ALA A N 1
ATOM 1341 C CA . ALA A 1 180 ? 18.460 -1.213 -7.355 1.00 68.06 180 ALA A CA 1
ATOM 1342 C C . ALA A 1 180 ? 18.833 -0.731 -8.771 1.00 68.06 180 ALA A C 1
ATOM 1344 O O . ALA A 1 180 ? 19.848 -1.163 -9.330 1.00 68.06 180 ALA A O 1
ATOM 1345 N N . PRO A 1 181 ? 18.062 0.185 -9.380 1.00 62.16 181 PRO A N 1
ATOM 1346 C CA . PRO A 1 181 ? 18.568 0.908 -10.536 1.00 62.16 181 PRO A CA 1
ATOM 1347 C C . PRO A 1 181 ? 19.824 1.685 -10.123 1.00 62.16 181 PRO A C 1
ATOM 1349 O O . PRO A 1 181 ? 19.926 2.167 -8.992 1.00 62.16 181 PRO A O 1
ATOM 1352 N N . ARG A 1 182 ? 20.796 1.793 -11.036 1.00 57.22 182 ARG A N 1
ATOM 1353 C CA . ARG A 1 182 ? 22.052 2.515 -10.779 1.00 57.22 182 ARG A CA 1
ATOM 1354 C C . ARG A 1 182 ? 21.742 3.913 -10.221 1.00 57.22 182 ARG A C 1
ATOM 1356 O O . ARG A 1 182 ? 20.980 4.646 -10.843 1.00 57.22 182 ARG A O 1
ATOM 1363 N N . GLY A 1 183 ? 22.346 4.277 -9.086 1.00 54.34 183 GLY A N 1
ATOM 1364 C CA . GLY A 1 183 ? 22.243 5.622 -8.502 1.00 54.34 183 GLY A CA 1
ATOM 1365 C C . GLY A 1 183 ? 21.291 5.787 -7.311 1.00 54.34 183 GLY A C 1
ATOM 1366 O O . GLY A 1 183 ? 21.152 6.906 -6.825 1.00 54.34 183 GLY A O 1
ATOM 1367 N N . VAL A 1 184 ? 20.665 4.719 -6.801 1.00 54.62 184 VAL A N 1
ATOM 1368 C CA . VAL A 1 184 ? 20.071 4.760 -5.453 1.00 54.62 184 VAL A CA 1
ATOM 1369 C C . VAL A 1 184 ? 21.216 4.630 -4.441 1.00 54.62 184 VAL A C 1
ATOM 1371 O O . VAL A 1 184 ? 21.953 3.648 -4.533 1.00 54.62 184 VAL A O 1
ATOM 1374 N N . PRO A 1 185 ? 21.424 5.594 -3.525 1.00 47.31 185 PRO A N 1
ATOM 1375 C CA . PRO A 1 185 ? 22.439 5.445 -2.491 1.00 47.31 185 PRO A CA 1
ATOM 1376 C C . PRO A 1 185 ? 22.101 4.214 -1.647 1.00 47.31 185 PRO A C 1
ATOM 1378 O O . PRO A 1 185 ? 20.985 4.103 -1.138 1.00 47.31 185 PRO A O 1
ATOM 1381 N N . GLU A 1 186 ? 23.047 3.280 -1.532 1.00 44.66 186 GLU A N 1
ATOM 1382 C CA . GLU A 1 186 ? 22.971 2.257 -0.493 1.00 44.66 186 GLU A CA 1
ATOM 1383 C C . GLU A 1 186 ? 22.934 2.982 0.852 1.00 44.66 186 GLU A C 1
ATOM 1385 O O . GLU A 1 186 ? 23.739 3.888 1.090 1.00 44.66 186 GLU A O 1
ATOM 1390 N N . GLU A 1 187 ? 21.971 2.645 1.713 1.00 47.94 187 GLU A N 1
ATOM 1391 C CA . GLU A 1 187 ? 22.036 3.143 3.083 1.00 47.94 187 GLU A CA 1
ATOM 1392 C C . GLU A 1 187 ? 23.366 2.681 3.691 1.00 47.94 187 GLU A C 1
ATOM 1394 O O . GLU A 1 187 ? 23.712 1.502 3.554 1.00 47.94 187 GLU A O 1
ATOM 1399 N N . PRO A 1 188 ? 24.133 3.573 4.342 1.00 37.62 188 PRO A N 1
ATOM 1400 C CA . PRO A 1 188 ? 25.336 3.154 5.035 1.00 37.62 188 PRO A CA 1
ATOM 1401 C C . PRO A 1 188 ? 24.932 2.126 6.091 1.00 37.62 188 PRO A C 1
ATOM 1403 O O . PRO A 1 188 ? 24.071 2.392 6.934 1.00 37.62 188 PRO A O 1
ATOM 1406 N N . GLY A 1 189 ? 25.525 0.935 5.989 1.00 44.00 189 GLY A N 1
ATOM 1407 C CA . GLY A 1 189 ? 25.311 -0.156 6.928 1.00 44.00 189 GLY A CA 1
ATOM 1408 C C . GLY A 1 189 ? 25.460 0.341 8.363 1.00 44.00 189 GLY A C 1
ATOM 1409 O O . GLY A 1 189 ? 26.429 1.030 8.686 1.00 44.00 189 GLY A O 1
ATOM 1410 N N . ARG A 1 190 ? 24.459 0.028 9.188 1.00 39.03 190 ARG A N 1
ATOM 1411 C CA . ARG A 1 190 ? 24.562 0.150 10.643 1.00 39.03 190 ARG A CA 1
ATOM 1412 C C . ARG A 1 190 ? 25.561 -0.854 11.194 1.00 39.03 190 ARG A C 1
ATOM 1414 O O . ARG A 1 190 ? 25.559 -1.999 10.687 1.00 39.03 190 ARG A O 1
#

Foldseek 3Di:
DDDPPDDPDDDPDDPDDAQFEEEEEEPCVPLQLVLLLVNLVRYPAYEYEDCDCPVSCVVSVHHYQNADLLPPVVRLVSPDDLVQAGQEYEDDDDLSNLVCQQVRLSSHDQQHEYEYEDELVCQPPVNVPVSPPDHDPRYQYAYEYEDDAVPHGDGSVQVNVSVVVCVRCVVHNYDYRHDRDPPDDDDPDD

Mean predicted aligned error: 8.77 Å

Solvent-accessible surface area (backbone atoms only — not comparable to full-atom values): 10940 Å² total; per-residue (Å²): 142,83,83,85,80,76,76,79,78,83,77,82,78,82,74,88,68,82,76,42,51,35,34,38,30,36,50,39,78,57,57,30,36,65,32,48,54,64,44,39,84,38,30,77,38,36,39,35,31,24,74,79,23,54,72,61,19,60,76,48,74,32,47,56,35,75,38,49,52,88,45,56,71,64,32,61,70,62,49,76,62,66,84,57,54,23,43,34,39,37,39,46,61,57,84,81,39,48,79,49,51,66,65,54,58,66,18,36,34,85,74,11,37,38,39,39,46,37,57,48,79,42,70,49,88,70,39,43,74,77,71,51,75,83,68,59,94,52,41,49,62,27,37,39,40,36,36,27,51,87,92,41,77,68,50,47,68,55,51,14,49,42,53,52,47,48,69,74,41,65,92,46,53,66,44,70,36,64,42,76,62,91,86,67,80,75,75,80,82,128

Sequence (190 aa):
MTEAGGRPAKRPGALSGPSLGRVFVIGGTGMLRDACGAIAPRCESLVMAARRPQVLAEKIGATALVLDWSDRPAAADALPPMESRFDLAISWLHRDGLWLVPHLEARLRPGGRSIRIHSSAALADGALARIDPPAPPQVRRQRVLLGRRGTRWLTDAEISAGLLEAIATPERDVLIVGDAPRGVPEEPGR

Nearest PDB structures (foldseek):
  3ftn-assembly1_C  TM=6.064E-01  e=4.848E-04  Thermoanaerobacter brockii
  3fsr-assembly1_D  TM=5.778E-01  e=2.076E-03  Thermoanaerobacter brockii
  6sdm-assembly1_D  TM=5.250E-01  e=2.674E-03  Thermoanaerobacter brockii
  2dfv-assembly3_C  TM=5.089E-01  e=6.907E-03  Pyrococcus horikoshii OT3
  4a1o-assembly1_A  TM=3.123E-01  e=1.739E-01  Mycobacterium tuberculosis H37Rv

Secondary structure (DSSP, 8-state):
------PPP--S---SSPPEEEEE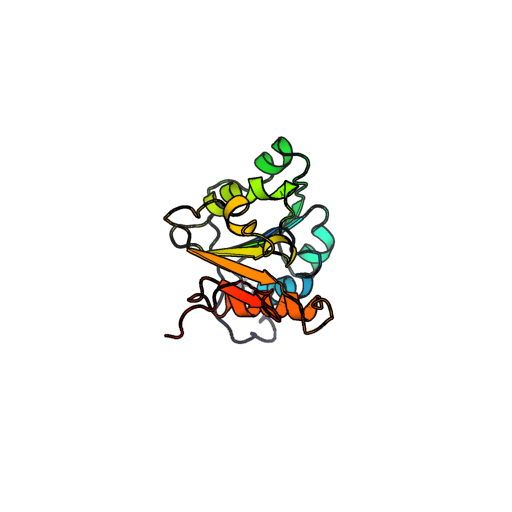EESTTSTTHHHHHHHGGGEEEEEEEESS-HHHHHHHTPEEEE--TTSHHHHHHHSPPTT--EEEEEE---GGGTTHHHHHHTTEEEEEEEEEEE-GGGGSTTHHHHHSPPPPTT-EEEEEEE-BBTTBPPPHHHHHHHHHHHHH-TT-SEEEESBPPTTPPPPPP-